Protein AF-A0A2V9XEH6-F1 (afdb_monomer)

Structure (mmCIF, N/CA/C/O backbone):
data_AF-A0A2V9XEH6-F1
#
_entry.id   AF-A0A2V9XEH6-F1
#
loop_
_atom_site.group_PDB
_atom_site.id
_atom_site.type_symbol
_atom_site.label_atom_id
_atom_site.label_alt_id
_atom_site.label_comp_id
_atom_site.label_asym_id
_atom_site.label_entity_id
_atom_site.label_seq_id
_atom_site.pdbx_PDB_ins_code
_atom_site.Cartn_x
_atom_site.Cartn_y
_atom_site.Cartn_z
_atom_site.occupancy
_atom_site.B_iso_or_equiv
_atom_site.auth_seq_id
_atom_site.auth_comp_id
_atom_site.auth_asym_id
_atom_site.auth_atom_id
_atom_site.pdbx_PDB_model_num
ATOM 1 N N . MET A 1 1 ? -15.489 1.975 6.276 1.00 61.28 1 MET A N 1
ATOM 2 C CA . MET A 1 1 ? -16.325 3.195 6.385 1.00 61.28 1 MET A CA 1
ATOM 3 C C . MET A 1 1 ? -17.363 3.091 7.495 1.00 61.28 1 MET A C 1
ATOM 5 O O . MET A 1 1 ? -17.473 4.035 8.263 1.00 61.28 1 MET A O 1
ATOM 9 N N . THR A 1 2 ? -18.061 1.962 7.643 1.00 76.69 2 THR A N 1
ATOM 10 C CA . THR A 1 2 ? -19.084 1.743 8.686 1.00 76.69 2 THR A CA 1
ATOM 11 C C . THR A 1 2 ? -18.553 1.935 10.114 1.00 76.69 2 THR A C 1
ATOM 13 O O . THR A 1 2 ? -19.182 2.621 10.908 1.00 76.69 2 THR A O 1
ATOM 16 N N . LEU A 1 3 ? -17.341 1.448 10.405 1.00 79.81 3 LEU A N 1
ATOM 17 C CA . LEU A 1 3 ? -16.645 1.647 11.688 1.00 79.81 3 LEU A CA 1
ATOM 18 C C . LEU A 1 3 ? -16.421 3.112 12.067 1.00 79.81 3 LEU A C 1
ATOM 20 O O . LEU A 1 3 ? -16.697 3.527 13.189 1.00 79.81 3 LEU A O 1
ATOM 24 N N . ILE A 1 4 ? -15.916 3.895 11.116 1.00 82.62 4 ILE A N 1
ATOM 25 C CA . ILE A 1 4 ? -15.650 5.320 11.322 1.00 82.62 4 ILE A CA 1
ATOM 26 C C . ILE A 1 4 ? -16.983 6.058 11.488 1.00 82.62 4 ILE A C 1
ATOM 28 O O . ILE A 1 4 ? -17.110 6.898 12.370 1.00 82.62 4 ILE A O 1
ATOM 32 N N . ALA A 1 5 ? -18.002 5.697 10.701 1.00 81.25 5 ALA A N 1
ATOM 33 C CA . ALA A 1 5 ? -19.340 6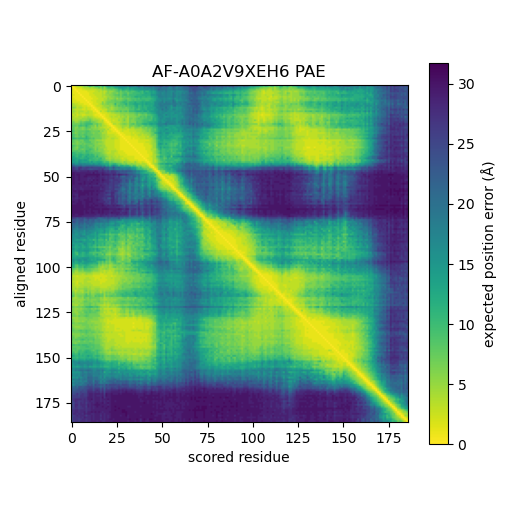.266 10.830 1.00 81.25 5 ALA A CA 1
ATOM 34 C C . ALA A 1 5 ? -19.955 6.002 12.218 1.00 81.25 5 ALA A C 1
ATOM 36 O O . ALA A 1 5 ? -20.467 6.934 12.833 1.00 81.25 5 ALA A O 1
ATOM 37 N N . ALA A 1 6 ? -19.836 4.781 12.751 1.00 84.38 6 ALA A N 1
ATOM 38 C CA . ALA A 1 6 ? -20.284 4.452 14.105 1.00 84.38 6 ALA A CA 1
ATOM 39 C C . ALA A 1 6 ? -19.543 5.280 15.171 1.00 84.38 6 ALA A C 1
ATOM 41 O O . ALA A 1 6 ? -20.172 5.891 16.033 1.00 84.38 6 ALA A O 1
ATOM 42 N N . ALA A 1 7 ? -18.214 5.399 15.060 1.00 85.75 7 ALA A N 1
ATOM 43 C CA . ALA A 1 7 ? -17.419 6.227 15.970 1.00 85.75 7 ALA A CA 1
ATOM 44 C C . ALA A 1 7 ? -17.820 7.716 15.928 1.00 85.75 7 ALA A C 1
ATOM 46 O O . ALA A 1 7 ? -17.824 8.391 16.961 1.00 85.75 7 ALA A O 1
ATOM 47 N N . VAL A 1 8 ? -18.196 8.230 14.751 1.00 87.19 8 VAL A N 1
ATOM 48 C CA . VAL A 1 8 ? -18.709 9.599 14.586 1.00 87.19 8 VAL A CA 1
ATOM 49 C C . VAL A 1 8 ? -20.076 9.758 15.254 1.00 87.19 8 VAL A C 1
ATOM 51 O O . VAL A 1 8 ? -20.271 10.726 15.991 1.00 87.19 8 VAL A O 1
ATOM 54 N N . MET A 1 9 ? -20.997 8.809 15.055 1.00 89.06 9 MET A N 1
ATOM 55 C CA . MET A 1 9 ? -22.328 8.831 15.681 1.00 89.06 9 MET A CA 1
ATOM 56 C C . MET A 1 9 ? -22.252 8.789 17.211 1.00 89.06 9 MET A C 1
ATOM 58 O O . MET A 1 9 ? -22.974 9.519 17.886 1.00 89.06 9 MET A O 1
ATOM 62 N N . GLU A 1 10 ? -21.329 7.998 17.754 1.00 87.94 10 GLU A N 1
ATOM 63 C CA . GLU A 1 10 ? -21.073 7.883 19.194 1.00 87.94 10 GLU A CA 1
ATOM 64 C C . GLU A 1 10 ? -20.227 9.037 19.759 1.00 87.94 10 GLU A C 1
ATOM 66 O O . GLU A 1 10 ? -19.926 9.059 20.950 1.00 87.94 10 GLU A O 1
ATOM 71 N N . ARG A 1 11 ? -19.839 10.014 18.924 1.00 88.00 11 ARG A N 1
ATOM 72 C CA . ARG A 1 11 ? -18.984 11.158 19.295 1.00 88.00 11 ARG A CA 1
ATOM 73 C C . ARG A 1 11 ? -17.656 10.758 19.956 1.00 88.00 11 ARG A C 1
ATOM 75 O O . ARG A 1 11 ? -17.106 11.516 20.746 1.00 88.00 11 ARG A O 1
ATOM 82 N N . ARG A 1 12 ? -17.116 9.598 19.580 1.00 87.56 12 ARG A N 1
ATOM 83 C CA . ARG A 1 12 ? -15.811 9.069 20.022 1.00 87.56 12 ARG A CA 1
ATOM 84 C C . ARG A 1 12 ? -14.788 9.010 18.885 1.00 87.56 12 ARG A C 1
ATOM 86 O O . ARG A 1 12 ? -13.860 8.204 18.917 1.00 87.56 12 ARG A O 1
ATOM 93 N N . HIS A 1 13 ? -15.034 9.773 17.824 1.00 88.75 13 HIS A N 1
ATOM 94 C CA . HIS A 1 13 ? -14.192 9.759 16.642 1.00 88.75 13 HIS A CA 1
ATOM 95 C C . HIS A 1 13 ? -12.916 10.570 16.863 1.00 88.75 13 HIS A C 1
ATOM 97 O O . HIS A 1 13 ? -12.919 11.591 17.543 1.00 88.75 13 HIS A O 1
ATOM 103 N N . GLU A 1 14 ? -11.852 10.114 16.223 1.00 89.38 14 GLU A N 1
ATOM 104 C CA . GLU A 1 14 ? -10.564 10.782 16.131 1.00 89.38 14 GLU A CA 1
ATOM 105 C C . GLU A 1 14 ? -10.459 11.507 14.780 1.00 89.38 14 GLU A C 1
ATOM 107 O O . GLU A 1 14 ? -11.163 11.151 13.827 1.00 89.38 14 GLU A O 1
ATOM 112 N N . PRO A 1 15 ? -9.583 12.517 14.651 1.00 85.31 15 PRO A N 1
ATOM 113 C CA . PRO A 1 15 ? -9.500 13.340 13.446 1.00 85.31 15 PRO A CA 1
ATOM 114 C C . PRO A 1 15 ? -8.949 12.591 12.226 1.00 85.31 15 PRO A C 1
ATOM 116 O O . PRO A 1 15 ? -9.160 13.027 11.095 1.00 85.31 15 PRO A O 1
ATOM 119 N N . LEU A 1 16 ? -8.233 11.481 12.431 1.00 85.88 16 LEU A N 1
ATOM 120 C CA . LEU A 1 16 ? -7.551 10.763 11.361 1.00 85.88 16 LEU A CA 1
ATOM 121 C C . LEU A 1 16 ? -7.589 9.249 11.572 1.00 85.88 16 LEU A C 1
ATOM 123 O O . LEU A 1 16 ? -7.238 8.741 12.639 1.00 85.88 16 LEU A O 1
ATOM 127 N N . TYR A 1 17 ? -7.955 8.542 10.503 1.00 86.75 17 TYR A N 1
ATOM 128 C CA . TYR A 1 17 ? -7.964 7.086 10.417 1.00 86.75 17 TYR A CA 1
ATOM 129 C C . TYR A 1 17 ? -7.186 6.646 9.178 1.00 86.75 17 TYR A C 1
ATOM 131 O O . TYR A 1 17 ? -7.732 6.615 8.075 1.00 86.75 17 TYR A O 1
ATOM 139 N N . GLN A 1 18 ? -5.905 6.324 9.351 1.00 85.25 18 GLN A N 1
ATOM 140 C CA . GLN A 1 18 ? -5.083 5.756 8.284 1.00 85.25 18 GLN A CA 1
ATOM 141 C C . GLN A 1 18 ? -5.126 4.229 8.349 1.00 85.25 18 GLN A C 1
ATOM 143 O O . GLN A 1 18 ? -5.011 3.639 9.422 1.00 85.25 18 GLN A O 1
ATOM 148 N N . LEU A 1 19 ? -5.275 3.596 7.186 1.00 84.44 19 LEU A N 1
ATOM 149 C CA . LEU A 1 19 ? -5.025 2.168 7.022 1.00 84.44 19 LEU A CA 1
ATOM 150 C C . LEU A 1 19 ? -3.570 2.017 6.597 1.00 84.44 19 LEU A C 1
ATOM 152 O O . LEU A 1 19 ? -3.225 2.341 5.461 1.00 84.44 19 LEU A O 1
ATOM 156 N N . ALA A 1 20 ? -2.723 1.570 7.514 1.00 82.69 20 ALA A N 1
ATOM 157 C CA . ALA A 1 20 ? -1.304 1.414 7.256 1.00 82.69 20 ALA A CA 1
ATOM 158 C C . ALA A 1 20 ? -0.727 0.252 8.058 1.00 82.69 20 ALA A C 1
ATOM 160 O O . ALA A 1 20 ? -1.114 -0.005 9.198 1.00 82.69 20 ALA A O 1
ATOM 161 N N . THR A 1 21 ? 0.237 -0.430 7.451 1.00 84.94 21 THR A N 1
ATOM 162 C CA . THR A 1 21 ? 1.006 -1.501 8.085 1.00 84.94 21 THR A CA 1
ATOM 163 C C . THR A 1 21 ? 2.266 -0.971 8.768 1.00 84.94 21 THR A C 1
ATOM 165 O O . THR A 1 21 ? 2.792 -1.660 9.630 1.00 84.94 21 THR A O 1
ATOM 168 N N . SER A 1 22 ? 2.732 0.244 8.451 1.00 79.00 22 SER A N 1
ATOM 169 C CA . SER A 1 22 ? 4.023 0.805 8.898 1.00 79.00 22 SER A CA 1
ATOM 170 C C . SER A 1 22 ? 4.251 0.772 10.409 1.00 79.00 22 SER A C 1
ATOM 172 O O . SER A 1 22 ? 5.351 0.453 10.834 1.00 79.00 22 SER A O 1
ATOM 174 N N . VAL A 1 23 ? 3.223 0.999 11.234 1.00 80.31 23 VAL A N 1
ATOM 175 C CA . VAL A 1 23 ? 3.386 0.984 12.705 1.00 80.31 23 VAL A CA 1
ATOM 176 C C . VAL A 1 23 ? 3.683 -0.410 13.266 1.00 80.31 23 VAL A C 1
ATOM 178 O O . VAL A 1 23 ? 4.324 -0.542 14.301 1.00 80.31 23 VAL A O 1
ATOM 181 N N . THR A 1 24 ? 3.166 -1.463 12.628 1.00 83.88 24 THR A N 1
ATOM 182 C CA . THR A 1 24 ? 3.148 -2.828 13.199 1.00 83.88 24 THR A CA 1
ATOM 183 C C . THR A 1 24 ? 3.951 -3.838 12.388 1.00 83.88 24 THR A C 1
ATOM 185 O O . THR A 1 24 ? 4.428 -4.827 12.933 1.00 83.88 24 THR A O 1
ATOM 188 N N . ASN A 1 25 ? 4.085 -3.599 11.090 1.00 86.06 25 ASN A N 1
ATOM 189 C CA . ASN A 1 25 ? 4.775 -4.431 10.119 1.00 86.06 25 ASN A CA 1
ATOM 190 C C . ASN A 1 25 ? 5.317 -3.537 8.981 1.00 86.06 25 ASN A C 1
ATOM 192 O O . ASN A 1 25 ? 4.775 -3.552 7.866 1.00 86.06 25 ASN A O 1
ATOM 196 N N . PRO A 1 26 ? 6.326 -2.691 9.263 1.00 85.25 26 PRO A N 1
ATOM 197 C CA . PRO A 1 26 ? 6.890 -1.784 8.273 1.00 85.25 26 PRO A CA 1
ATOM 198 C C . PRO A 1 26 ? 7.581 -2.528 7.128 1.00 85.25 26 PRO A C 1
ATOM 200 O O . PRO A 1 26 ? 8.212 -3.568 7.313 1.00 85.25 26 PRO A O 1
ATOM 203 N N . CYS A 1 27 ? 7.473 -1.956 5.930 1.00 84.38 27 CYS A N 1
ATOM 204 C CA . CYS A 1 27 ? 8.277 -2.323 4.772 1.00 84.38 27 CYS A CA 1
ATOM 205 C C . CYS A 1 27 ? 8.999 -1.064 4.307 1.00 84.38 27 CYS A C 1
ATOM 207 O O . CYS A 1 27 ? 8.449 -0.277 3.538 1.00 84.38 27 CYS A O 1
ATOM 209 N N . ASP A 1 28 ? 10.204 -0.858 4.832 1.00 82.12 28 ASP A N 1
ATOM 210 C CA . ASP A 1 28 ? 11.059 0.256 4.439 1.00 82.12 28 ASP A CA 1
ATOM 211 C C . ASP A 1 28 ? 11.520 0.124 2.972 1.00 82.12 28 ASP A C 1
ATOM 213 O O . ASP A 1 28 ? 11.281 -0.881 2.278 1.00 82.12 28 ASP A O 1
ATOM 217 N N . MET A 1 29 ? 12.180 1.167 2.467 1.00 78.00 29 MET A N 1
ATOM 218 C CA . MET A 1 29 ? 12.672 1.162 1.091 1.00 78.00 29 MET A CA 1
ATOM 219 C C . MET A 1 29 ? 13.789 0.136 0.878 1.00 78.00 29 MET A C 1
ATOM 221 O O . MET A 1 29 ? 13.835 -0.482 -0.186 1.00 78.00 29 MET A O 1
ATOM 225 N N . GLY A 1 30 ? 14.632 -0.128 1.880 1.00 78.50 30 GLY A N 1
ATOM 226 C CA . GLY A 1 30 ? 15.685 -1.144 1.802 1.00 78.50 30 GLY A CA 1
ATOM 227 C C . GLY A 1 30 ? 15.125 -2.553 1.5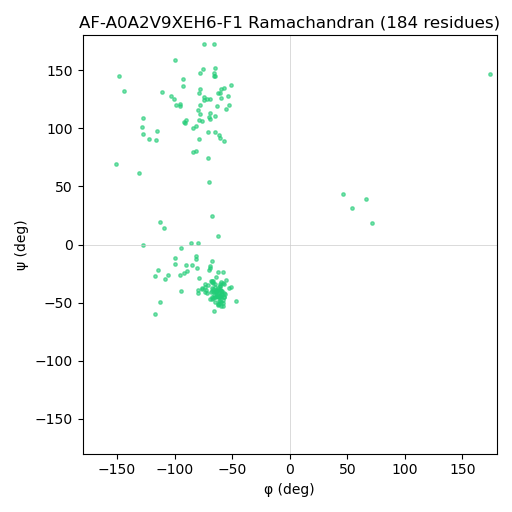84 1.00 78.50 30 GLY A C 1
ATOM 228 O O . GLY A 1 30 ? 15.521 -3.256 0.650 1.00 78.50 30 GLY A O 1
ATOM 229 N N . ARG A 1 31 ? 14.131 -2.939 2.380 1.00 84.19 31 ARG A N 1
ATOM 230 C CA . ARG A 1 31 ? 13.384 -4.191 2.284 1.00 84.19 31 ARG A CA 1
ATOM 231 C C . ARG A 1 31 ? 12.607 -4.272 0.978 1.00 84.19 31 ARG A C 1
ATOM 233 O O . ARG A 1 31 ? 12.616 -5.317 0.330 1.00 84.19 31 ARG A O 1
ATOM 240 N N . SER A 1 32 ? 11.995 -3.176 0.537 1.00 82.62 32 SER A N 1
ATOM 241 C CA . SER A 1 32 ? 11.298 -3.112 -0.756 1.00 82.62 32 SER A CA 1
ATOM 242 C C . SER A 1 32 ? 12.249 -3.358 -1.938 1.00 82.62 32 SER A C 1
ATOM 244 O O . SER A 1 32 ? 11.915 -4.103 -2.867 1.00 82.62 32 SER A O 1
ATOM 246 N N . ILE A 1 33 ? 13.463 -2.796 -1.899 1.00 79.69 33 ILE A N 1
ATOM 247 C CA . ILE A 1 33 ? 14.522 -3.033 -2.896 1.00 79.69 33 ILE A CA 1
ATOM 248 C C . ILE A 1 33 ? 14.987 -4.494 -2.859 1.00 79.69 33 ILE A C 1
ATOM 250 O O . ILE A 1 33 ? 15.111 -5.136 -3.910 1.00 79.69 33 ILE A O 1
ATOM 254 N N . GLU A 1 34 ? 15.205 -5.053 -1.666 1.00 84.06 34 GLU A N 1
ATOM 255 C CA . GLU A 1 34 ? 15.608 -6.450 -1.490 1.00 84.06 34 GLU A CA 1
ATOM 256 C C . GLU A 1 34 ? 14.561 -7.415 -2.069 1.00 84.06 34 GLU A C 1
ATOM 258 O O . GLU A 1 34 ? 14.892 -8.292 -2.876 1.00 84.06 34 GLU A O 1
ATOM 263 N N . LEU A 1 35 ? 13.287 -7.226 -1.711 1.00 87.12 35 LEU A N 1
ATOM 264 C CA . LEU A 1 35 ? 12.171 -8.049 -2.175 1.00 87.12 35 LEU A CA 1
ATOM 265 C C . LEU A 1 35 ? 11.968 -7.936 -3.683 1.00 87.12 35 LEU A C 1
ATOM 267 O O . LEU A 1 35 ? 11.742 -8.947 -4.352 1.00 87.12 35 LEU A O 1
ATOM 271 N N . THR A 1 36 ? 12.113 -6.736 -4.244 1.00 82.62 36 THR A N 1
ATOM 272 C CA . THR A 1 36 ? 12.063 -6.524 -5.697 1.00 82.62 36 THR A CA 1
ATOM 273 C C . THR A 1 36 ? 13.196 -7.277 -6.395 1.00 82.62 36 THR A C 1
ATOM 275 O O . THR A 1 36 ? 12.956 -8.016 -7.355 1.00 82.62 36 THR A O 1
ATOM 278 N N . SER A 1 37 ? 14.414 -7.194 -5.855 1.00 78.06 37 SER A N 1
ATOM 279 C CA . SER A 1 37 ? 15.584 -7.920 -6.361 1.00 78.06 37 SER A CA 1
ATOM 280 C C . SER A 1 37 ? 15.409 -9.442 -6.267 1.00 78.06 37 SER A C 1
ATOM 282 O O . SER A 1 37 ? 15.804 -10.186 -7.169 1.00 78.06 37 SER A O 1
ATOM 284 N N . LEU A 1 38 ? 14.810 -9.946 -5.185 1.00 84.56 38 LEU A N 1
ATOM 285 C CA . LEU A 1 38 ? 14.475 -11.363 -5.016 1.00 84.56 38 LEU A CA 1
ATOM 286 C C . LEU A 1 38 ? 13.394 -11.817 -6.002 1.00 84.56 38 LEU A C 1
ATOM 288 O O . LEU A 1 38 ? 13.564 -12.851 -6.649 1.00 84.56 38 LEU A O 1
ATOM 292 N N . ALA A 1 39 ? 12.321 -11.042 -6.167 1.00 83.94 39 ALA A N 1
ATOM 293 C CA . ALA A 1 39 ? 11.250 -11.330 -7.117 1.00 83.94 39 ALA A CA 1
ATOM 294 C C . ALA A 1 39 ? 11.772 -11.392 -8.557 1.00 83.94 39 ALA A C 1
ATOM 296 O O . ALA A 1 39 ? 11.416 -12.296 -9.320 1.00 83.94 39 ALA A O 1
ATOM 297 N N . HIS A 1 40 ? 12.656 -10.459 -8.920 1.00 73.62 40 HIS A N 1
ATOM 298 C CA . HIS A 1 40 ? 13.350 -10.466 -10.202 1.00 73.62 40 HIS A CA 1
ATOM 299 C C . HIS A 1 40 ? 14.174 -11.742 -10.370 1.00 73.62 40 HIS A C 1
ATOM 301 O O . HIS A 1 40 ? 13.957 -12.478 -11.334 1.00 73.62 40 HIS A O 1
ATOM 307 N N . ARG A 1 41 ? 15.039 -12.076 -9.403 1.00 77.69 41 ARG A N 1
ATOM 308 C CA . ARG A 1 41 ? 15.840 -13.311 -9.442 1.00 77.69 41 ARG A CA 1
ATOM 309 C C . ARG A 1 41 ? 14.976 -14.569 -9.561 1.00 77.69 41 ARG A C 1
ATOM 311 O O . ARG A 1 41 ? 15.274 -15.418 -10.395 1.00 77.69 41 ARG A O 1
ATOM 318 N N . LYS A 1 42 ? 13.894 -14.687 -8.783 1.00 81.06 42 LYS A N 1
ATOM 319 C CA . LYS A 1 42 ? 12.964 -15.831 -8.835 1.00 81.06 42 LYS A CA 1
ATOM 320 C C . LYS A 1 42 ? 12.310 -15.960 -10.210 1.00 81.06 42 LYS A C 1
ATOM 322 O O . LYS A 1 42 ? 12.248 -17.058 -10.750 1.00 81.06 42 LYS A O 1
ATOM 327 N N . HIS A 1 43 ? 11.839 -14.851 -10.777 1.00 73.25 43 HIS A N 1
ATOM 328 C CA . HIS A 1 43 ? 11.146 -14.865 -12.062 1.00 73.25 43 HIS A CA 1
ATOM 329 C C . HIS A 1 43 ? 12.073 -15.190 -13.231 1.00 73.25 43 HIS A C 1
ATOM 331 O O . HIS A 1 43 ? 11.746 -16.026 -14.068 1.00 73.25 43 HIS A O 1
ATOM 337 N N . TYR A 1 44 ? 13.237 -14.548 -13.279 1.00 66.38 44 TYR A N 1
ATOM 338 C CA . TYR A 1 44 ? 14.160 -14.694 -14.397 1.00 66.38 44 TYR A CA 1
ATOM 339 C C . TYR A 1 44 ? 15.014 -15.956 -14.319 1.00 66.38 44 TYR A C 1
ATOM 341 O O . TYR A 1 44 ? 15.450 -16.444 -15.353 1.00 66.38 44 TYR A O 1
ATOM 349 N N . ARG A 1 45 ? 15.180 -16.568 -13.138 1.00 64.69 45 ARG A N 1
ATOM 350 C CA . ARG A 1 45 ? 15.722 -17.934 -13.041 1.00 64.69 45 ARG A CA 1
ATOM 351 C C . ARG A 1 45 ? 14.881 -18.944 -13.839 1.00 64.69 45 ARG A C 1
ATOM 353 O O . ARG A 1 45 ? 15.408 -19.977 -14.228 1.00 64.69 45 ARG A O 1
ATOM 360 N N . ALA A 1 46 ? 13.604 -18.643 -14.091 1.00 59.00 46 ALA A N 1
ATOM 361 C CA . ALA A 1 46 ? 12.703 -19.466 -14.893 1.00 59.00 46 ALA A CA 1
ATOM 362 C C . ALA A 1 46 ? 12.618 -19.056 -16.384 1.00 59.00 46 ALA A C 1
ATOM 364 O O . ALA A 1 46 ? 11.915 -19.722 -17.138 1.00 59.00 46 ALA A O 1
ATOM 365 N N . GLN A 1 47 ? 13.295 -17.982 -16.823 1.00 54.31 47 GLN A N 1
ATOM 366 C CA . GLN A 1 47 ? 13.254 -17.479 -18.206 1.00 54.31 47 GLN A CA 1
ATOM 367 C C . GLN A 1 47 ? 14.677 -17.313 -18.773 1.00 54.31 47 GLN A C 1
ATOM 369 O O . GLN A 1 47 ? 15.411 -16.408 -18.380 1.00 54.31 47 GLN A O 1
ATOM 374 N N . GLU A 1 48 ? 15.074 -18.167 -19.720 1.00 43.00 48 GLU A N 1
ATOM 375 C CA . GLU A 1 48 ? 16.363 -18.065 -20.419 1.00 43.00 48 GLU A CA 1
ATOM 376 C C . GLU A 1 48 ? 16.319 -16.972 -21.509 1.00 43.00 48 GLU A C 1
ATOM 378 O O . GLU A 1 48 ? 15.517 -17.048 -22.439 1.00 43.00 48 GLU A O 1
ATOM 383 N N . GLY A 1 49 ? 17.179 -15.943 -21.426 1.00 46.31 49 GLY A N 1
ATOM 384 C CA . GLY A 1 49 ? 17.318 -14.940 -22.495 1.00 46.31 49 GLY A CA 1
ATOM 385 C C . GLY A 1 49 ? 18.245 -13.754 -22.180 1.00 46.31 49 GLY A C 1
ATOM 386 O O . GLY A 1 49 ? 18.319 -13.283 -21.052 1.00 46.31 49 GLY A O 1
ATOM 387 N N . LEU A 1 50 ? 18.945 -13.232 -23.193 1.00 41.44 50 LEU A N 1
ATOM 388 C CA . LEU A 1 50 ? 19.960 -12.164 -23.082 1.00 41.44 50 LEU A CA 1
ATOM 389 C C . LEU A 1 50 ? 19.401 -10.802 -22.593 1.00 41.44 50 LEU A C 1
ATOM 391 O O . LEU A 1 50 ? 20.109 -10.034 -21.943 1.00 41.44 50 LEU A O 1
ATOM 395 N N . GLU A 1 51 ? 18.122 -10.521 -22.864 1.00 50.31 51 GLU A N 1
ATOM 396 C CA . GLU A 1 51 ? 17.388 -9.326 -22.394 1.00 50.31 51 GLU A CA 1
ATOM 397 C C . GLU A 1 51 ? 17.180 -9.328 -20.867 1.00 50.31 51 GLU A C 1
ATO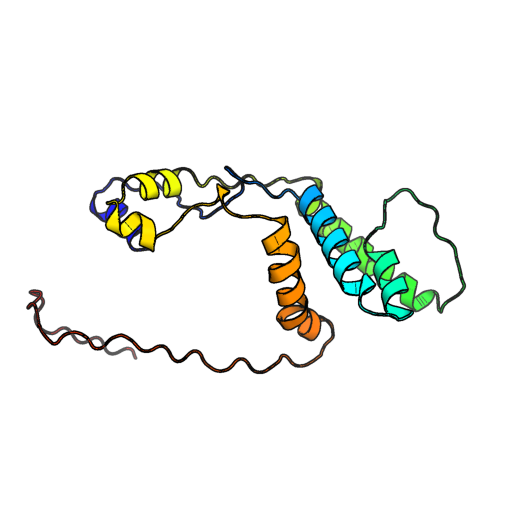M 399 O O . GLU A 1 51 ? 17.211 -8.279 -20.219 1.00 50.31 51 GLU A O 1
ATOM 404 N N . SER A 1 52 ? 17.054 -10.521 -20.274 1.00 46.97 52 SER A N 1
ATOM 405 C CA . SER A 1 52 ? 16.955 -10.726 -18.823 1.00 46.97 52 SER A CA 1
ATOM 406 C C . SER A 1 52 ? 18.235 -10.279 -18.111 1.00 46.97 52 SER A C 1
ATOM 408 O O . SER A 1 52 ? 18.185 -9.587 -17.095 1.00 46.97 52 SER A O 1
ATOM 410 N N . TRP A 1 53 ? 19.397 -10.575 -18.703 1.00 44.91 53 TRP A N 1
ATOM 411 C CA . TRP A 1 53 ? 20.705 -10.169 -18.181 1.00 44.91 53 TRP A CA 1
ATOM 412 C C . TRP A 1 53 ? 20.924 -8.649 -18.234 1.00 44.91 53 TRP A C 1
ATOM 414 O O . TRP A 1 53 ? 21.492 -8.076 -17.304 1.00 44.91 53 TRP A O 1
ATOM 424 N N . LEU A 1 54 ? 20.449 -7.980 -19.292 1.00 45.81 54 LEU A N 1
ATOM 425 C CA . LEU A 1 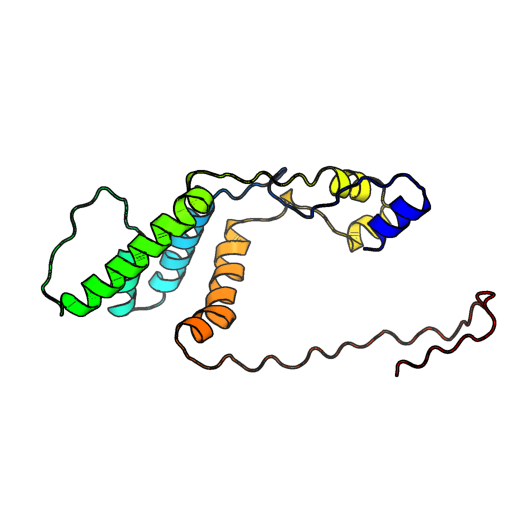54 ? 20.577 -6.526 -19.432 1.00 45.81 54 LEU A CA 1
ATOM 426 C C . LEU A 1 54 ? 19.715 -5.767 -18.413 1.00 45.81 54 LEU A C 1
ATOM 428 O O . LEU A 1 54 ? 20.210 -4.808 -17.827 1.00 45.81 54 LEU A O 1
ATOM 432 N N . ARG A 1 55 ? 18.476 -6.209 -18.140 1.00 51.09 55 ARG A N 1
ATOM 433 C CA . ARG A 1 55 ? 17.628 -5.604 -17.091 1.00 51.09 55 ARG A CA 1
ATOM 434 C C . ARG A 1 55 ? 18.129 -5.918 -15.673 1.00 51.09 55 ARG A C 1
ATOM 436 O O . ARG A 1 55 ? 18.124 -5.024 -14.834 1.00 51.09 55 ARG A O 1
ATOM 443 N N . LEU A 1 56 ? 18.687 -7.114 -15.434 1.00 47.56 56 LEU A N 1
ATOM 444 C CA . LEU A 1 56 ? 19.333 -7.475 -14.157 1.00 47.56 56 LEU A CA 1
ATOM 445 C C . LEU A 1 56 ? 20.449 -6.500 -13.744 1.00 47.56 56 LEU A C 1
ATOM 447 O O . LEU A 1 56 ? 20.716 -6.326 -12.558 1.00 47.56 56 LEU A O 1
ATOM 451 N N . ARG A 1 57 ? 21.131 -5.902 -14.726 1.00 43.34 57 ARG A N 1
ATOM 452 C CA . ARG A 1 57 ? 22.285 -5.021 -14.517 1.00 43.34 57 ARG A CA 1
ATOM 453 C C . ARG A 1 57 ? 21.900 -3.565 -14.226 1.00 43.34 57 ARG A C 1
ATOM 455 O O . ARG A 1 57 ? 22.741 -2.826 -13.727 1.00 43.34 57 ARG A O 1
ATOM 462 N N . PHE A 1 58 ? 20.663 -3.164 -14.528 1.00 44.91 58 PHE A N 1
ATOM 463 C CA . PHE A 1 58 ? 20.136 -1.834 -14.202 1.00 44.91 58 PHE A CA 1
ATOM 464 C C . PHE A 1 58 ? 19.425 -1.791 -12.838 1.00 44.91 58 PHE A C 1
ATOM 466 O O . PHE A 1 58 ? 19.417 -0.736 -12.215 1.00 44.91 58 PHE A O 1
ATOM 473 N N . ASP A 1 59 ? 18.915 -2.923 -12.337 1.00 42.38 59 ASP A N 1
ATOM 474 C CA . ASP A 1 59 ? 18.189 -2.989 -11.053 1.00 42.38 59 ASP A CA 1
ATOM 475 C C . ASP A 1 59 ? 19.100 -3.064 -9.809 1.00 42.38 59 ASP A C 1
ATOM 477 O O . ASP A 1 59 ? 18.630 -2.935 -8.683 1.00 42.38 59 ASP A O 1
ATOM 481 N N . ALA A 1 60 ? 20.409 -3.258 -9.989 1.00 39.66 60 ALA A N 1
ATOM 482 C CA . ALA A 1 60 ? 21.391 -3.276 -8.905 1.00 39.66 60 ALA A CA 1
ATOM 483 C C . ALA A 1 60 ? 22.578 -2.369 -9.242 1.00 39.66 60 ALA A C 1
ATOM 485 O O . ALA A 1 60 ? 23.719 -2.819 -9.353 1.00 39.66 60 ALA A O 1
ATOM 486 N N . ILE A 1 61 ? 22.322 -1.073 -9.412 1.00 40.94 61 ILE A N 1
ATOM 487 C CA . ILE A 1 61 ? 23.401 -0.095 -9.297 1.00 40.94 61 ILE A CA 1
ATOM 488 C C . ILE A 1 61 ? 23.625 0.110 -7.799 1.00 40.94 61 ILE A C 1
ATOM 490 O O . ILE A 1 61 ? 23.007 0.964 -7.171 1.00 40.94 61 ILE A O 1
ATOM 494 N N . SER A 1 62 ? 24.525 -0.685 -7.209 1.00 37.06 62 SER A N 1
ATOM 495 C CA . SER A 1 62 ? 25.278 -0.136 -6.084 1.00 37.06 62 SER A CA 1
ATOM 496 C C . SER A 1 62 ? 26.065 1.036 -6.662 1.00 37.06 62 SER A C 1
ATOM 498 O O . SER A 1 62 ? 26.732 0.893 -7.689 1.00 37.06 62 SER A O 1
ATOM 500 N N . VAL A 1 63 ? 25.999 2.194 -6.012 1.00 40.69 63 VAL A N 1
ATOM 501 C CA . VAL A 1 63 ? 26.663 3.447 -6.426 1.00 40.69 63 VAL A CA 1
ATOM 502 C C . VAL A 1 63 ? 28.209 3.312 -6.446 1.00 40.69 63 VAL A C 1
ATOM 504 O O . VAL A 1 63 ? 28.935 4.271 -6.662 1.00 40.69 63 VAL A O 1
ATOM 507 N N . SER A 1 64 ? 28.751 2.105 -6.247 1.00 35.84 64 SER A N 1
ATOM 508 C CA . SER A 1 64 ? 30.160 1.841 -5.956 1.00 35.84 64 SER A CA 1
ATOM 509 C C . SER A 1 64 ? 30.863 0.809 -6.849 1.00 35.84 64 SER A C 1
ATOM 511 O O . SER A 1 64 ? 32.054 0.586 -6.644 1.00 35.84 64 SER A O 1
ATOM 513 N N . SER A 1 65 ? 30.211 0.179 -7.838 1.00 35.84 65 SER A N 1
ATOM 514 C CA . SER A 1 65 ? 30.894 -0.820 -8.689 1.00 35.84 65 SER A CA 1
ATOM 515 C C . SER A 1 65 ? 31.268 -0.297 -10.087 1.00 35.84 65 SER A C 1
ATOM 517 O O . SER A 1 65 ? 30.393 0.177 -10.815 1.00 35.84 65 SER A O 1
ATOM 519 N N . PRO A 1 66 ? 32.539 -0.431 -10.529 1.00 38.06 66 PRO A N 1
ATOM 520 C CA . PRO A 1 66 ? 32.964 -0.009 -11.862 1.00 38.06 66 PRO A CA 1
ATOM 521 C C . PRO A 1 66 ? 32.356 -0.906 -12.954 1.00 38.06 66 PRO A C 1
ATOM 523 O O . PRO A 1 66 ? 32.495 -2.130 -12.941 1.00 38.06 66 PRO A O 1
ATOM 526 N N . LEU A 1 67 ? 31.669 -0.289 -13.919 1.00 45.53 67 LEU A N 1
ATOM 527 C CA . LEU A 1 67 ? 30.942 -0.956 -15.005 1.00 45.53 67 LEU A CA 1
ATOM 528 C C . LEU A 1 67 ? 31.889 -1.535 -16.084 1.00 45.53 67 LEU A C 1
ATOM 530 O O . LEU A 1 67 ? 32.653 -0.783 -16.690 1.00 45.53 67 LEU A O 1
ATOM 534 N N . PRO A 1 68 ? 31.789 -2.835 -16.445 1.00 46.91 68 PRO A N 1
ATOM 535 C CA . PRO A 1 68 ? 32.426 -3.354 -17.656 1.00 46.91 68 PRO A CA 1
ATOM 536 C C . PRO A 1 68 ? 31.814 -2.739 -18.925 1.00 46.91 68 PRO A C 1
ATOM 538 O O . PRO A 1 68 ? 30.665 -3.036 -19.279 1.00 46.91 68 PRO A O 1
ATOM 541 N N . LEU A 1 69 ? 32.597 -1.896 -19.600 1.00 48.28 69 LEU A N 1
ATOM 542 C CA . LEU A 1 69 ? 32.290 -1.235 -20.870 1.00 48.28 69 LEU A CA 1
ATOM 543 C C . LEU A 1 69 ? 32.429 -2.218 -22.046 1.00 48.28 69 LEU A C 1
ATOM 545 O O . LEU A 1 69 ? 33.534 -2.532 -22.482 1.00 48.28 69 LEU A O 1
ATOM 549 N N . LYS A 1 70 ? 31.306 -2.664 -22.620 1.00 49.66 70 LYS A N 1
ATOM 550 C CA . LYS A 1 70 ? 31.257 -3.156 -24.009 1.00 49.66 70 LYS A CA 1
ATOM 551 C C . LYS A 1 70 ? 30.456 -2.162 -24.852 1.00 49.66 70 LYS A C 1
ATOM 553 O O . LYS A 1 70 ? 29.381 -1.728 -24.450 1.00 49.66 70 LYS A O 1
ATOM 558 N N . ARG A 1 71 ? 31.027 -1.787 -26.002 1.00 51.00 71 ARG A N 1
ATOM 559 C CA . ARG A 1 71 ? 30.604 -0.697 -26.901 1.00 51.00 71 ARG A CA 1
ATOM 560 C C . ARG A 1 71 ? 29.297 -1.027 -27.645 1.00 51.00 71 ARG A C 1
ATOM 562 O O . ARG A 1 71 ? 29.319 -1.349 -28.827 1.00 51.00 71 ARG A O 1
ATOM 569 N N . ALA A 1 72 ? 28.164 -0.982 -26.950 1.00 56.78 72 ALA A N 1
ATOM 570 C CA . ALA A 1 72 ? 26.845 -0.811 -27.572 1.00 56.78 72 ALA A CA 1
ATOM 571 C C . ALA A 1 72 ? 26.672 0.664 -28.027 1.00 56.78 72 ALA A C 1
ATOM 573 O O . ALA A 1 72 ? 27.541 1.476 -27.702 1.00 56.78 72 ALA A O 1
ATOM 574 N N . PRO A 1 73 ? 25.610 1.057 -28.764 1.00 58.41 73 PRO A N 1
ATOM 575 C CA . PRO A 1 73 ? 25.439 2.435 -29.233 1.00 58.41 73 PRO A CA 1
ATOM 576 C C . PRO A 1 73 ? 25.253 3.377 -28.034 1.00 58.41 73 PRO A C 1
ATOM 578 O O . PRO A 1 73 ? 24.159 3.501 -27.483 1.00 58.41 73 PRO A O 1
ATOM 581 N N . LEU A 1 74 ? 26.352 4.006 -27.610 1.00 61.91 74 LEU A N 1
ATOM 582 C CA . LEU A 1 74 ? 26.468 4.700 -26.326 1.00 61.91 74 LEU A CA 1
ATOM 583 C C . LEU A 1 74 ? 25.460 5.843 -26.188 1.00 61.91 74 LEU A C 1
ATOM 585 O O . LEU A 1 74 ? 24.893 6.008 -25.122 1.00 61.91 74 LEU A O 1
ATOM 589 N N . VAL A 1 75 ? 25.133 6.530 -27.283 1.00 66.25 75 VAL A N 1
ATOM 590 C CA . VAL A 1 75 ? 24.272 7.727 -27.285 1.00 66.25 75 VAL A CA 1
ATOM 591 C C . VAL A 1 75 ? 22.846 7.456 -26.781 1.00 66.25 75 VAL A C 1
ATOM 593 O O . VAL A 1 75 ? 22.246 8.286 -26.101 1.00 66.25 75 VAL A O 1
ATOM 596 N N . LYS A 1 76 ? 22.259 6.293 -27.104 1.00 59.62 76 LYS A N 1
ATOM 597 C CA . LYS A 1 76 ? 20.907 5.945 -26.623 1.00 59.62 76 LYS A CA 1
ATOM 598 C C . LYS A 1 76 ? 20.942 5.516 -25.157 1.00 59.62 76 LYS A C 1
ATOM 600 O O . LYS A 1 76 ? 20.034 5.852 -24.402 1.00 59.62 76 LYS A O 1
ATOM 605 N N . THR A 1 77 ? 21.984 4.785 -24.773 1.00 63.19 77 THR A N 1
ATOM 606 C CA . THR A 1 77 ? 22.206 4.350 -23.391 1.00 63.19 77 THR A CA 1
ATOM 607 C C . THR A 1 77 ? 22.484 5.541 -22.477 1.00 63.19 77 THR A C 1
ATOM 609 O O . THR A 1 77 ? 21.915 5.605 -21.398 1.00 63.19 77 THR A O 1
ATOM 612 N N . GLU A 1 78 ? 23.270 6.510 -22.939 1.00 67.88 78 GLU A N 1
ATOM 613 C CA . GLU A 1 78 ? 23.616 7.753 -22.244 1.00 67.88 78 GLU A CA 1
ATOM 614 C C . GLU A 1 78 ? 22.374 8.608 -21.975 1.00 67.88 78 GLU A C 1
ATOM 616 O O . GLU A 1 78 ? 22.068 8.887 -20.823 1.00 67.88 78 GLU A O 1
ATOM 621 N N . ARG A 1 79 ? 21.548 8.883 -22.996 1.00 66.88 79 ARG A N 1
ATOM 622 C CA . ARG A 1 79 ? 20.266 9.598 -22.810 1.00 66.88 79 ARG A CA 1
ATOM 623 C C . ARG A 1 79 ? 19.290 8.885 -21.874 1.00 66.88 79 ARG A C 1
ATOM 625 O O . ARG A 1 79 ? 18.462 9.528 -21.233 1.00 66.88 79 ARG A O 1
ATOM 632 N N . ASN A 1 80 ? 19.314 7.553 -21.854 1.00 61.59 80 ASN A N 1
ATOM 633 C CA . ASN A 1 80 ? 18.503 6.782 -20.917 1.00 61.59 80 ASN A CA 1
ATOM 634 C C . ASN A 1 80 ? 19.065 6.880 -19.494 1.00 61.59 80 ASN A C 1
ATOM 636 O O . ASN A 1 80 ? 18.275 7.021 -18.566 1.00 61.59 80 ASN A O 1
ATOM 640 N N . LEU A 1 81 ? 20.391 6.861 -19.331 1.00 69.81 81 LEU A N 1
ATOM 641 C CA . LEU A 1 81 ? 21.047 7.072 -18.042 1.00 69.81 81 LEU A CA 1
ATOM 642 C C . LEU A 1 81 ? 20.719 8.455 -17.477 1.00 69.81 81 LEU A C 1
ATOM 644 O O . LEU A 1 81 ? 20.254 8.530 -16.351 1.00 69.81 81 LEU A O 1
ATOM 648 N N . GLU A 1 82 ? 20.843 9.515 -18.279 1.00 70.94 82 GLU A N 1
ATOM 649 C CA . GLU A 1 82 ? 20.510 10.887 -17.863 1.00 70.94 82 GLU A CA 1
ATOM 650 C C . GLU A 1 82 ? 19.057 11.020 -17.378 1.00 70.94 82 GLU A C 1
ATOM 652 O O . GLU A 1 82 ? 18.746 11.814 -16.492 1.00 70.94 82 GLU A O 1
ATOM 657 N N . ARG A 1 83 ? 18.125 10.256 -17.964 1.00 66.50 83 ARG A N 1
ATOM 658 C CA . ARG A 1 83 ? 16.729 10.225 -17.500 1.00 66.50 83 ARG A CA 1
ATOM 659 C C . ARG A 1 83 ? 16.581 9.499 -16.173 1.00 66.50 83 ARG A C 1
ATOM 661 O O . ARG A 1 83 ? 15.796 9.946 -15.346 1.00 66.50 83 ARG A O 1
ATOM 668 N N . VAL A 1 84 ? 17.277 8.378 -16.004 1.00 67.06 84 VAL A N 1
ATOM 669 C CA . VAL A 1 84 ? 17.258 7.604 -14.758 1.00 67.06 84 VAL A CA 1
ATOM 670 C C . VAL A 1 84 ? 17.887 8.414 -13.631 1.00 67.06 84 VAL A C 1
ATOM 672 O O . VAL A 1 84 ? 17.305 8.482 -12.561 1.00 67.06 84 VAL A O 1
ATOM 675 N N . GLU A 1 85 ? 19.006 9.084 -13.890 1.00 71.56 85 GLU A N 1
ATOM 676 C CA . GLU A 1 85 ? 19.683 9.968 -12.941 1.00 71.56 85 GLU A CA 1
ATOM 677 C C . GLU A 1 85 ? 18.756 11.090 -12.466 1.00 71.56 85 GLU A C 1
ATOM 679 O O . GLU A 1 85 ? 18.481 11.178 -11.276 1.00 71.56 85 GLU A O 1
ATOM 684 N N . LYS A 1 86 ? 18.139 11.842 -13.388 1.00 73.75 86 LYS A N 1
ATOM 685 C CA . LYS A 1 86 ? 17.152 12.880 -13.034 1.00 73.75 86 LYS A CA 1
ATOM 686 C C . LYS A 1 86 ? 15.960 12.342 -12.249 1.00 73.75 86 LYS A C 1
ATOM 688 O O . LYS A 1 86 ? 15.372 13.057 -11.444 1.00 73.75 86 LYS A O 1
ATOM 693 N N . LEU A 1 87 ? 15.552 11.104 -12.524 1.00 70.06 87 LEU A N 1
ATOM 694 C CA . LEU A 1 87 ? 14.447 10.465 -11.821 1.00 70.06 87 LEU A CA 1
ATOM 695 C C . LEU A 1 87 ? 14.867 10.054 -10.407 1.00 70.06 87 LEU A C 1
ATOM 697 O O . LEU A 1 87 ? 14.108 10.274 -9.469 1.00 70.06 87 LEU A O 1
ATOM 701 N N . ILE A 1 88 ? 16.078 9.521 -10.242 1.00 71.38 88 ILE A N 1
ATOM 702 C CA . ILE A 1 88 ? 16.649 9.235 -8.926 1.00 71.38 88 ILE A CA 1
ATOM 703 C C . ILE A 1 88 ? 16.785 10.533 -8.136 1.00 71.38 88 ILE A C 1
ATOM 705 O O . ILE A 1 88 ? 16.237 10.584 -7.051 1.00 71.38 88 ILE A O 1
ATOM 709 N N . GLU A 1 89 ? 17.388 11.591 -8.679 1.00 74.25 89 GLU A N 1
ATOM 710 C CA . GLU A 1 89 ? 17.512 12.891 -7.994 1.00 74.25 89 GLU A CA 1
ATOM 711 C C . GLU A 1 89 ? 16.151 13.455 -7.559 1.00 74.25 89 GLU A C 1
ATOM 713 O O . GLU A 1 89 ? 15.992 13.954 -6.446 1.00 74.25 89 GLU A O 1
ATOM 718 N N . LEU A 1 90 ? 15.137 13.351 -8.426 1.00 80.94 90 LEU A N 1
ATOM 719 C CA . LEU A 1 90 ? 13.788 13.827 -8.127 1.00 80.94 90 LEU A CA 1
ATOM 720 C C . LEU A 1 90 ? 13.140 13.055 -6.969 1.00 80.94 90 LEU A C 1
ATOM 722 O O . LEU A 1 90 ? 12.426 13.646 -6.157 1.00 80.94 90 LEU A O 1
ATOM 726 N N . PHE A 1 91 ? 13.344 11.738 -6.918 1.00 73.62 91 PHE A N 1
ATOM 727 C CA . PHE A 1 91 ? 12.689 10.870 -5.942 1.00 73.62 91 PHE A CA 1
ATOM 728 C C . PHE A 1 91 ? 13.562 10.505 -4.736 1.00 73.62 91 PHE A C 1
ATOM 730 O O . PHE A 1 91 ? 13.028 10.025 -3.741 1.00 73.62 91 PHE A O 1
ATOM 737 N N . GLU A 1 92 ? 14.862 10.783 -4.765 1.00 79.19 92 GLU A N 1
ATOM 738 C CA . GLU A 1 92 ? 15.823 10.576 -3.681 1.00 79.19 92 GLU A CA 1
ATOM 739 C C . GLU A 1 92 ? 15.325 11.088 -2.323 1.00 79.19 92 GLU A C 1
ATOM 741 O O . GLU A 1 92 ? 15.338 10.295 -1.375 1.00 79.19 92 GLU A O 1
ATOM 746 N N . PRO A 1 93 ? 14.801 12.328 -2.181 1.00 77.88 93 PRO A N 1
ATOM 747 C CA . PRO A 1 93 ? 14.321 12.792 -0.884 1.00 77.88 93 PRO A CA 1
ATOM 748 C C . PRO A 1 93 ? 13.156 11.958 -0.346 1.00 77.88 93 PRO A C 1
ATOM 750 O O . PRO A 1 93 ? 12.948 11.909 0.859 1.00 77.88 93 PRO A O 1
ATOM 753 N N . PHE A 1 94 ? 12.401 11.280 -1.208 1.00 71.06 94 PHE A N 1
ATOM 754 C CA . PHE A 1 94 ? 11.269 10.442 -0.814 1.00 71.06 94 PHE A CA 1
ATOM 755 C C . PHE A 1 94 ? 11.638 8.965 -0.652 1.00 71.06 94 PHE A C 1
ATOM 757 O O . PHE A 1 94 ? 10.965 8.258 0.087 1.00 71.06 94 PHE A O 1
ATOM 764 N N . ILE A 1 95 ? 12.677 8.499 -1.348 1.00 69.62 95 ILE A N 1
ATOM 765 C CA . ILE A 1 95 ? 13.095 7.092 -1.373 1.00 69.62 95 ILE A CA 1
ATOM 766 C C . ILE A 1 95 ? 14.194 6.807 -0.344 1.00 69.62 95 ILE A C 1
ATOM 768 O O . ILE A 1 95 ? 14.187 5.745 0.270 1.00 69.62 95 ILE A O 1
ATOM 772 N N . LEU A 1 96 ? 15.155 7.717 -0.182 1.00 69.62 96 LEU A N 1
ATOM 773 C CA . LEU A 1 96 ? 16.334 7.499 0.662 1.00 69.62 96 LEU A CA 1
ATOM 774 C C . LEU A 1 96 ? 16.315 8.323 1.948 1.00 69.62 96 LEU A C 1
ATOM 776 O O . LEU A 1 96 ? 16.901 7.897 2.937 1.00 69.62 96 LEU A O 1
ATOM 780 N N . LEU A 1 97 ? 15.686 9.503 1.931 1.00 69.56 97 LEU A N 1
ATOM 781 C CA . LEU A 1 97 ? 15.806 10.463 3.035 1.00 69.56 97 LEU A CA 1
ATOM 782 C C . LEU A 1 97 ? 14.560 10.551 3.923 1.00 69.56 97 LEU A C 1
ATOM 784 O O . LEU A 1 97 ? 14.688 10.900 5.092 1.00 69.56 97 LEU A O 1
ATOM 788 N N . ASN A 1 98 ? 13.376 10.232 3.396 1.00 68.62 98 ASN A N 1
ATOM 789 C CA . ASN A 1 98 ? 12.124 10.307 4.146 1.00 68.62 98 ASN A CA 1
ATOM 790 C C . ASN A 1 98 ? 11.499 8.923 4.329 1.00 68.62 98 ASN A C 1
ATOM 792 O O . ASN A 1 98 ? 10.745 8.444 3.478 1.00 68.62 98 ASN A O 1
ATOM 796 N N . GLU A 1 99 ? 11.744 8.320 5.488 1.00 69.56 99 GLU A N 1
ATOM 797 C CA . GLU A 1 99 ? 10.935 7.203 5.968 1.00 69.56 99 GLU A CA 1
ATOM 798 C C . GLU A 1 99 ? 9.624 7.755 6.536 1.00 69.56 99 GLU A C 1
ATOM 800 O O . GLU A 1 99 ? 9.602 8.495 7.519 1.00 69.56 99 GLU A O 1
ATOM 805 N N . HIS A 1 100 ? 8.515 7.455 5.859 1.00 69.38 100 HIS A N 1
ATOM 806 C CA . HIS A 1 100 ? 7.195 7.882 6.304 1.00 69.38 100 HIS A CA 1
ATOM 807 C C . HIS A 1 100 ? 6.584 6.807 7.199 1.00 69.38 100 HIS A C 1
ATOM 809 O O . HIS A 1 100 ? 6.068 5.800 6.710 1.00 69.38 100 HIS A O 1
ATOM 815 N N . ASP A 1 101 ? 6.572 7.066 8.502 1.00 70.38 101 ASP A N 1
ATOM 816 C CA . ASP A 1 101 ? 5.807 6.268 9.451 1.00 70.38 101 ASP A CA 1
ATOM 817 C C . ASP A 1 101 ? 4.360 6.761 9.500 1.00 70.38 101 ASP A C 1
ATOM 819 O O . ASP A 1 101 ? 4.022 7.765 10.130 1.00 70.38 101 ASP A O 1
ATOM 823 N N . PHE A 1 102 ? 3.474 6.046 8.810 1.00 76.19 102 PHE A N 1
ATOM 824 C CA . PHE A 1 102 ? 2.036 6.283 8.913 1.00 76.19 102 PHE A CA 1
ATOM 825 C C . PHE A 1 102 ? 1.501 5.667 10.201 1.00 76.19 102 PHE A C 1
ATOM 827 O O . PHE A 1 102 ? 1.800 4.507 10.485 1.00 76.19 102 PHE A O 1
ATOM 834 N N . THR A 1 103 ? 0.686 6.408 10.955 1.00 80.50 103 THR A N 1
ATOM 835 C CA . THR A 1 103 ? 0.107 5.948 12.221 1.00 80.50 103 THR A CA 1
ATOM 836 C C . THR A 1 103 ? -1.292 5.367 12.009 1.00 80.50 103 THR A C 1
ATOM 838 O O . THR A 1 103 ? -2.223 6.045 11.583 1.00 80.50 103 THR A O 1
ATOM 841 N N . ALA A 1 104 ? -1.465 4.086 12.341 1.00 85.56 104 ALA A N 1
ATOM 842 C CA . ALA A 1 104 ? -2.734 3.360 12.225 1.00 85.56 104 ALA A CA 1
ATOM 843 C C . ALA A 1 104 ? -3.380 3.036 13.588 1.00 85.56 104 ALA A C 1
ATOM 845 O O . ALA A 1 104 ? -4.312 2.237 13.668 1.00 85.56 104 ALA A O 1
ATOM 846 N N . GLU A 1 105 ? -2.925 3.661 14.676 1.00 85.44 105 GLU A N 1
ATOM 847 C CA . GLU A 1 105 ? -3.410 3.343 16.027 1.00 85.44 105 GLU A CA 1
ATOM 848 C C . GLU A 1 105 ? -4.921 3.531 16.182 1.00 85.44 105 GLU A C 1
ATOM 850 O O . GLU A 1 105 ? -5.592 2.730 16.828 1.00 85.44 105 GLU A O 1
ATOM 855 N N . ASN A 1 106 ? -5.476 4.593 15.594 1.00 88.00 106 ASN A N 1
ATOM 856 C CA . ASN A 1 106 ? -6.889 4.925 15.762 1.00 88.00 106 ASN A CA 1
ATOM 857 C C . ASN A 1 106 ? -7.793 3.876 15.118 1.00 88.00 106 ASN A C 1
ATOM 859 O O . ASN A 1 106 ? -8.821 3.523 15.693 1.00 88.00 106 ASN A O 1
ATOM 863 N N . ILE A 1 107 ? -7.411 3.344 13.953 1.00 87.00 107 ILE A N 1
ATOM 864 C CA . ILE A 1 107 ? -8.184 2.273 13.324 1.00 87.00 107 ILE A CA 1
ATOM 865 C C . ILE A 1 107 ? -7.993 0.944 14.060 1.00 87.00 107 ILE A C 1
ATOM 867 O O . ILE A 1 107 ? -8.954 0.191 14.188 1.00 87.00 107 ILE A O 1
ATOM 871 N N . GLU A 1 108 ? -6.808 0.679 14.615 1.00 85.50 108 GLU A N 1
ATOM 872 C CA . GLU A 1 108 ? -6.559 -0.529 15.406 1.00 85.50 108 GLU A CA 1
ATOM 873 C C . GLU A 1 108 ? -7.398 -0.524 16.696 1.00 85.50 108 GLU A C 1
ATOM 875 O O . GLU A 1 108 ? -8.097 -1.493 16.990 1.00 85.50 108 GLU A O 1
ATOM 880 N N . LYS A 1 109 ? -7.445 0.614 17.405 1.00 86.75 109 LYS A N 1
ATOM 881 C CA . LYS A 1 109 ? -8.326 0.831 18.567 1.00 86.75 109 LYS A CA 1
ATOM 882 C C . LYS A 1 109 ? -9.797 0.606 18.209 1.00 86.75 109 LYS A C 1
ATOM 884 O O . LYS A 1 109 ? -10.512 -0.063 18.952 1.00 86.75 109 LYS A O 1
ATOM 889 N N . LEU A 1 110 ? -10.253 1.137 17.069 1.00 86.44 110 LEU A N 1
ATOM 890 C CA . LEU A 1 110 ? -11.620 0.911 16.593 1.00 86.44 110 LEU A CA 1
ATOM 891 C C . LEU A 1 110 ? -11.884 -0.561 16.254 1.00 86.44 110 LEU A C 1
ATOM 893 O O . LEU A 1 110 ? -12.956 -1.062 16.577 1.00 86.44 110 LEU A O 1
ATOM 897 N N . SER A 1 111 ? -10.914 -1.249 15.651 1.00 84.12 111 SER A N 1
ATOM 898 C CA . SER A 1 111 ? -10.997 -2.677 15.333 1.00 84.12 111 SER A CA 1
ATOM 899 C C . SER A 1 111 ? -11.192 -3.520 16.599 1.00 84.12 111 SER A C 1
ATOM 901 O O . SER A 1 111 ? -12.091 -4.357 16.656 1.00 84.12 111 SER A O 1
A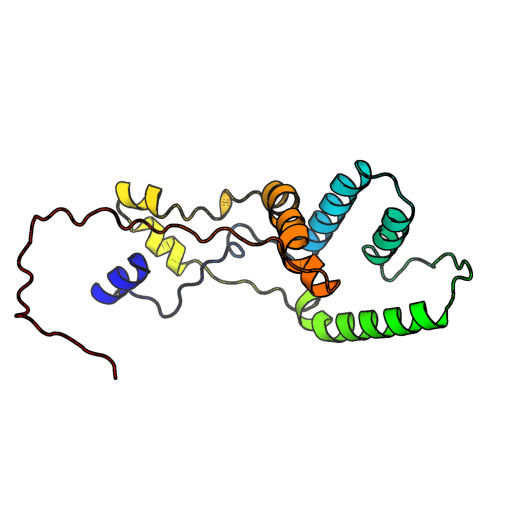TOM 903 N N . TYR A 1 112 ? -10.440 -3.239 17.671 1.00 83.00 112 TYR A N 1
ATOM 904 C CA . TYR A 1 112 ? -10.617 -3.919 18.961 1.00 83.00 112 TYR A CA 1
ATOM 905 C C . TYR A 1 112 ? -11.926 -3.568 19.678 1.00 83.00 112 TYR A C 1
ATOM 907 O O . TYR A 1 112 ? -12.331 -4.303 20.574 1.00 83.00 112 TYR A O 1
ATOM 915 N N . ALA A 1 113 ? -12.593 -2.471 19.321 1.00 83.44 113 ALA A N 1
ATOM 916 C CA . ALA A 1 113 ? -13.890 -2.114 19.892 1.00 83.44 113 ALA A CA 1
ATOM 917 C C . ALA A 1 113 ? -15.066 -2.861 19.234 1.00 83.44 113 ALA A C 1
ATOM 919 O O . ALA A 1 113 ? -16.172 -2.828 19.767 1.00 83.44 113 ALA A O 1
ATOM 920 N N . LEU A 1 114 ? -14.844 -3.533 18.099 1.00 83.12 114 LEU A N 1
ATOM 921 C CA . LEU A 1 114 ? -15.877 -4.314 17.416 1.00 83.12 114 LEU A CA 1
ATOM 922 C C . LEU A 1 114 ? -16.338 -5.504 18.252 1.00 83.12 114 LEU A C 1
ATOM 924 O O . LEU A 1 114 ? -15.553 -6.093 19.007 1.00 83.12 114 LEU A O 1
ATOM 928 N N . VAL A 1 115 ? -17.592 -5.901 18.042 1.00 84.38 115 VAL A N 1
ATOM 929 C CA . VAL A 1 115 ? -18.103 -7.190 18.514 1.00 84.38 115 VAL A CA 1
ATOM 930 C C . VAL A 1 115 ? -17.380 -8.337 17.788 1.00 84.38 115 VAL A C 1
ATOM 932 O O . VAL A 1 115 ? -16.978 -8.155 16.634 1.00 84.38 115 VAL A O 1
ATOM 935 N N . PRO A 1 116 ? -17.159 -9.499 18.432 1.00 80.88 116 PRO A N 1
ATOM 936 C CA . PRO A 1 116 ? -16.401 -10.607 17.843 1.00 80.88 116 PRO A CA 1
ATOM 937 C C . PRO A 1 116 ? -16.878 -11.019 16.445 1.00 80.88 116 PRO A C 1
ATOM 939 O O . PRO A 1 116 ? -16.058 -11.298 15.579 1.00 80.88 116 PRO A O 1
ATOM 942 N N . GLU A 1 117 ? -18.186 -10.969 16.197 1.00 83.25 117 GLU A N 1
ATOM 943 C CA . GLU A 1 117 ? -18.813 -11.348 14.929 1.00 83.25 117 GLU A CA 1
ATOM 944 C C . GLU A 1 117 ? -18.432 -10.407 13.771 1.00 83.25 117 GLU A C 1
ATOM 946 O O . GLU A 1 117 ? -18.345 -10.830 12.617 1.00 83.25 117 GLU A O 1
ATOM 951 N N . GLU A 1 118 ? -18.189 -9.127 14.064 1.00 81.44 118 GLU A N 1
ATOM 952 C CA . GLU A 1 118 ? -17.789 -8.122 13.073 1.00 81.44 118 GLU A CA 1
ATOM 953 C C . GLU A 1 118 ? -16.270 -8.045 12.895 1.00 81.44 118 GLU A C 1
ATOM 955 O O . GLU A 1 118 ? -15.796 -7.623 11.837 1.00 81.44 118 GLU A O 1
ATOM 960 N N . ARG A 1 119 ? -15.491 -8.478 13.897 1.00 78.25 119 ARG A N 1
ATOM 961 C CA . ARG A 1 119 ? -14.021 -8.508 13.812 1.00 78.25 119 ARG A CA 1
ATOM 962 C C . ARG A 1 119 ? -13.545 -9.398 12.678 1.00 78.25 119 ARG A C 1
ATOM 964 O O . ARG A 1 119 ? -12.674 -8.979 11.921 1.00 78.25 119 ARG A O 1
ATOM 971 N N . ASP A 1 120 ? -14.157 -10.567 12.525 1.00 80.69 120 ASP A N 1
ATOM 972 C CA . ASP A 1 120 ? -13.797 -11.520 11.474 1.00 80.69 120 ASP A CA 1
ATOM 973 C C . ASP A 1 120 ? -14.144 -10.994 10.075 1.00 80.69 120 ASP A C 1
ATOM 975 O O . ASP A 1 120 ? -13.426 -11.263 9.116 1.00 80.69 120 ASP A O 1
ATOM 979 N N . GLN A 1 121 ? -15.213 -10.201 9.939 1.00 81.00 121 GLN A N 1
ATOM 980 C CA . GLN A 1 121 ? -15.570 -9.581 8.657 1.00 81.00 121 GLN A CA 1
ATOM 981 C C . GLN A 1 121 ? -14.676 -8.387 8.317 1.00 81.00 121 GLN A C 1
ATOM 983 O O . GLN A 1 121 ? -14.349 -8.171 7.150 1.00 81.00 121 GLN A O 1
ATOM 988 N N . PHE A 1 122 ? -14.302 -7.588 9.319 1.00 82.31 122 PHE A N 1
ATOM 989 C CA . PHE A 1 122 ? -13.424 -6.439 9.122 1.00 82.31 122 PHE A CA 1
ATOM 990 C C . PHE A 1 122 ? -11.967 -6.863 8.885 1.00 82.31 122 PHE A C 1
ATOM 992 O O . PHE A 1 122 ? -11.289 -6.245 8.066 1.00 82.31 122 PHE A O 1
ATOM 999 N N . ALA A 1 123 ? -11.514 -7.920 9.571 1.00 76.31 123 ALA A N 1
ATOM 1000 C CA . ALA A 1 123 ? -10.245 -8.622 9.364 1.00 76.31 123 ALA A CA 1
ATOM 1001 C C . ALA A 1 123 ? -9.015 -7.705 9.213 1.00 76.31 123 ALA A C 1
ATOM 1003 O O . ALA A 1 123 ? -8.163 -7.910 8.347 1.00 76.31 123 ALA A O 1
ATOM 1004 N N . TYR A 1 124 ? -8.908 -6.674 10.054 1.00 80.88 124 TYR A N 1
ATOM 1005 C CA . TYR A 1 124 ? -7.753 -5.777 10.048 1.00 80.88 124 TYR A CA 1
ATOM 1006 C C . TYR A 1 124 ? -6.605 -6.360 10.881 1.00 80.88 124 TYR A C 1
ATOM 10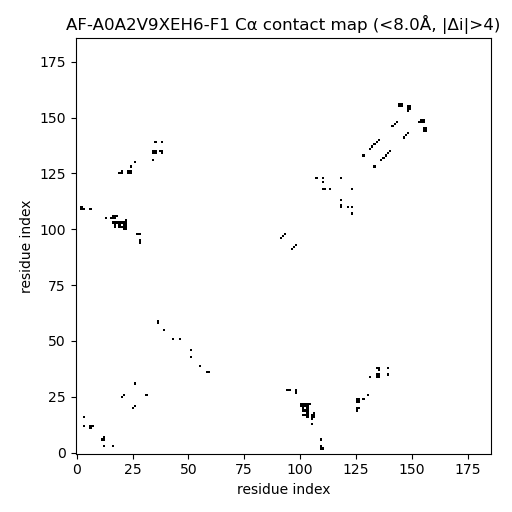08 O O . TYR A 1 124 ? -6.406 -5.975 12.033 1.00 80.88 124 TYR A O 1
ATOM 1016 N N . ASP A 1 125 ? -5.863 -7.301 10.292 1.00 84.19 125 ASP A N 1
ATOM 1017 C CA . ASP A 1 125 ? -4.628 -7.857 10.856 1.00 84.19 125 ASP A CA 1
ATOM 1018 C C . ASP A 1 125 ? -3.424 -7.533 9.961 1.00 84.19 125 ASP A C 1
ATOM 1020 O O . ASP A 1 125 ? -3.044 -8.284 9.061 1.00 84.19 125 ASP A O 1
ATOM 1024 N N . THR A 1 126 ? -2.798 -6.391 10.228 1.00 82.94 126 THR A N 1
ATOM 1025 C CA . THR A 1 126 ? -1.609 -5.918 9.507 1.00 82.94 126 THR A CA 1
ATOM 1026 C C . THR A 1 126 ? -0.352 -6.743 9.793 1.00 82.94 126 THR A C 1
ATOM 1028 O O . THR A 1 126 ? 0.578 -6.738 8.982 1.00 82.94 126 THR A O 1
ATOM 1031 N N . ARG A 1 127 ? -0.300 -7.456 10.926 1.00 84.88 127 ARG A N 1
ATOM 1032 C CA . ARG A 1 127 ? 0.869 -8.249 11.342 1.00 84.88 127 ARG A CA 1
ATOM 1033 C C . ARG A 1 127 ? 0.931 -9.581 10.609 1.00 84.88 127 ARG A C 1
ATOM 1035 O O . ARG A 1 127 ? 2.022 -10.089 10.377 1.00 84.88 127 ARG A O 1
ATOM 1042 N N . SER A 1 128 ? -0.222 -10.115 10.212 1.00 86.88 128 SER A N 1
ATOM 1043 C CA . SER A 1 128 ? -0.304 -11.339 9.408 1.00 86.88 128 SER A CA 1
ATOM 1044 C C . SER A 1 128 ? 0.236 -11.196 7.980 1.00 86.88 128 SER A C 1
ATOM 1046 O O . SER A 1 128 ? 0.451 -12.203 7.304 1.00 86.88 128 SER A O 1
ATOM 1048 N N . LEU A 1 129 ? 0.455 -9.966 7.500 1.00 88.12 129 LEU A N 1
ATOM 1049 C CA . LEU A 1 129 ? 0.918 -9.723 6.139 1.00 88.12 129 LEU A CA 1
ATOM 1050 C C . LEU A 1 129 ? 2.369 -10.191 5.955 1.00 88.12 129 LEU A C 1
ATOM 1052 O O . LEU A 1 129 ? 3.315 -9.543 6.404 1.00 88.12 129 LEU A O 1
ATOM 1056 N N . ASP A 1 130 ? 2.551 -11.282 5.217 1.00 92.00 130 ASP A N 1
ATOM 1057 C CA . ASP A 1 130 ? 3.870 -11.702 4.758 1.00 92.00 130 ASP A CA 1
ATOM 1058 C C . ASP A 1 130 ? 4.293 -10.873 3.538 1.00 92.00 130 ASP A C 1
ATOM 1060 O O . 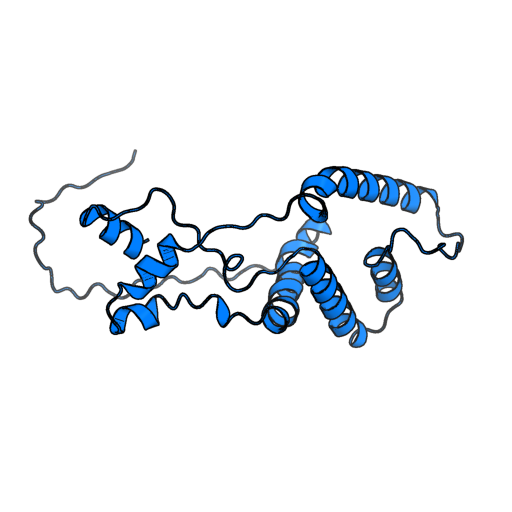ASP A 1 130 ? 3.799 -11.052 2.419 1.00 92.00 130 ASP A O 1
ATOM 1064 N N . TRP A 1 131 ? 5.242 -9.963 3.759 1.00 91.25 131 TRP A N 1
ATOM 1065 C CA . TRP A 1 131 ? 5.809 -9.133 2.702 1.00 91.25 131 TRP A CA 1
ATOM 1066 C C . TRP A 1 131 ? 6.494 -9.932 1.601 1.00 91.25 131 TRP A C 1
ATOM 1068 O O . TRP A 1 131 ? 6.417 -9.529 0.446 1.00 91.25 131 TRP A O 1
ATOM 1078 N N . TRP A 1 132 ? 7.156 -11.047 1.914 1.00 92.25 132 TRP A N 1
ATOM 1079 C CA . TRP A 1 132 ? 7.804 -11.865 0.892 1.00 92.25 132 TRP A CA 1
ATOM 1080 C C . TRP A 1 132 ? 6.760 -12.456 -0.053 1.00 92.25 132 TRP A C 1
ATOM 1082 O O . TRP A 1 132 ? 6.869 -12.297 -1.272 1.00 92.25 132 TRP A O 1
ATOM 1092 N N . GLU A 1 133 ? 5.719 -13.066 0.513 1.00 92.94 133 GLU A N 1
ATOM 1093 C CA . GLU A 1 133 ? 4.626 -13.684 -0.241 1.00 92.94 133 GLU A CA 1
ATOM 1094 C C . GLU A 1 133 ? 3.874 -12.637 -1.065 1.00 92.94 133 GLU A C 1
ATOM 1096 O O . GLU A 1 133 ? 3.757 -12.761 -2.289 1.00 92.94 133 GLU A O 1
ATOM 1101 N N . TYR A 1 134 ? 3.436 -11.556 -0.413 1.00 91.56 134 TYR A N 1
ATOM 1102 C CA . TYR A 1 134 ? 2.734 -10.464 -1.072 1.00 91.56 134 TYR A CA 1
ATOM 1103 C C . TYR A 1 134 ? 3.581 -9.856 -2.190 1.00 91.56 134 TYR A C 1
ATOM 1105 O O . TYR A 1 134 ? 3.111 -9.724 -3.319 1.00 91.56 134 TYR A O 1
ATOM 1113 N N . TRP A 1 135 ? 4.840 -9.510 -1.928 1.00 89.81 135 TRP A N 1
ATOM 1114 C CA . TRP A 1 135 ? 5.644 -8.795 -2.912 1.00 89.81 135 TRP A CA 1
ATOM 1115 C C . TRP A 1 135 ? 5.959 -9.664 -4.129 1.00 89.81 135 TRP A C 1
ATOM 1117 O O . TRP A 1 135 ? 5.789 -9.248 -5.278 1.00 89.81 135 TRP A O 1
ATOM 1127 N N . ILE A 1 136 ? 6.393 -10.899 -3.886 1.00 87.56 136 ILE A N 1
ATOM 1128 C CA . ILE A 1 136 ? 6.915 -11.775 -4.932 1.00 87.56 136 ILE A CA 1
ATOM 1129 C C . ILE A 1 136 ? 5.791 -12.429 -5.729 1.00 87.56 136 ILE A C 1
ATOM 1131 O O . ILE A 1 136 ? 5.905 -12.532 -6.953 1.00 87.56 136 ILE A O 1
ATOM 1135 N N . ASN A 1 137 ? 4.729 -12.882 -5.064 1.00 89.56 137 ASN A N 1
ATOM 1136 C CA . ASN A 1 137 ? 3.685 -13.675 -5.711 1.00 89.56 137 ASN A CA 1
ATOM 1137 C C . ASN A 1 137 ? 2.446 -12.849 -6.079 1.00 89.56 137 ASN A C 1
ATOM 1139 O O . ASN A 1 137 ? 1.678 -13.283 -6.936 1.00 89.56 137 ASN A O 1
ATOM 1143 N N . ILE A 1 138 ? 2.271 -11.649 -5.512 1.00 91.25 138 ILE A N 1
ATOM 1144 C CA . ILE A 1 138 ? 1.112 -10.788 -5.795 1.00 91.25 138 ILE A CA 1
ATOM 1145 C C . ILE A 1 138 ? 1.544 -9.473 -6.455 1.00 91.25 138 ILE A C 1
ATOM 1147 O O . ILE A 1 138 ? 1.140 -9.197 -7.586 1.00 91.25 138 ILE A O 1
ATOM 1151 N N . HIS A 1 139 ? 2.381 -8.672 -5.793 1.00 88.44 139 HIS A N 1
ATOM 1152 C CA . HIS A 1 139 ? 2.701 -7.304 -6.203 1.00 88.44 139 HIS A CA 1
ATOM 1153 C C . HIS A 1 139 ? 3.458 -7.241 -7.536 1.00 88.44 139 HIS A C 1
ATOM 1155 O O . HIS A 1 139 ? 2.979 -6.636 -8.496 1.00 88.44 139 HIS A O 1
ATOM 1161 N N . ILE A 1 140 ? 4.612 -7.906 -7.641 1.00 84.56 140 ILE A N 1
ATOM 1162 C CA . ILE A 1 140 ? 5.433 -7.893 -8.862 1.00 84.56 140 ILE A CA 1
ATOM 1163 C C . ILE A 1 140 ? 4.689 -8.505 -10.066 1.00 84.56 140 ILE A C 1
ATOM 1165 O O . ILE A 1 140 ? 4.710 -7.905 -11.148 1.00 84.56 140 ILE A O 1
ATOM 1169 N N . PRO A 1 141 ? 3.977 -9.643 -9.934 1.00 88.00 141 PRO A N 1
ATOM 1170 C CA . PRO A 1 141 ? 3.120 -10.149 -11.005 1.00 88.00 141 PRO A CA 1
ATOM 1171 C C . PRO A 1 141 ? 2.012 -9.171 -11.413 1.00 88.00 141 PRO A C 1
ATOM 1173 O O . PRO A 1 141 ? 1.754 -9.009 -12.608 1.00 88.00 141 PRO A O 1
ATOM 1176 N N . ALA A 1 142 ? 1.386 -8.477 -10.455 1.00 86.12 142 ALA A N 1
ATOM 1177 C CA . ALA A 1 142 ? 0.374 -7.469 -10.750 1.00 86.12 142 ALA A CA 1
ATOM 1178 C C . ALA A 1 142 ? 0.955 -6.289 -11.542 1.00 86.12 142 ALA A C 1
ATOM 1180 O O . ALA A 1 142 ? 0.365 -5.900 -12.549 1.00 86.12 142 ALA A O 1
ATOM 1181 N N . LEU A 1 143 ? 2.129 -5.769 -11.165 1.00 82.56 143 LEU A N 1
ATOM 1182 C CA . LEU A 1 143 ? 2.798 -4.699 -11.918 1.00 82.56 143 LEU A CA 1
ATOM 1183 C C . LEU A 1 143 ? 3.088 -5.118 -13.360 1.00 82.56 143 LEU A C 1
ATOM 1185 O O . LEU A 1 143 ? 2.839 -4.360 -14.296 1.00 82.56 143 LEU A O 1
ATOM 1189 N N . ARG A 1 144 ? 3.553 -6.350 -13.567 1.00 80.31 144 ARG A N 1
ATOM 1190 C CA . ARG A 1 144 ? 3.823 -6.879 -14.912 1.00 80.31 144 ARG A CA 1
ATOM 1191 C C . ARG A 1 144 ? 2.574 -7.010 -15.766 1.00 80.31 144 ARG A C 1
ATOM 1193 O O . ARG A 1 144 ? 2.653 -6.829 -16.977 1.00 80.31 144 ARG A O 1
ATOM 1200 N N . ARG A 1 145 ? 1.439 -7.327 -15.146 1.00 82.12 145 ARG A N 1
ATOM 1201 C CA . ARG A 1 145 ? 0.162 -7.470 -15.846 1.00 82.12 145 ARG A CA 1
ATOM 1202 C C . ARG A 1 145 ? -0.501 -6.127 -16.137 1.00 82.12 145 ARG A C 1
ATOM 1204 O O . ARG A 1 145 ? -1.074 -5.963 -17.208 1.00 82.12 145 ARG A O 1
ATOM 1211 N N . TRP A 1 146 ? -0.434 -5.183 -15.200 1.00 83.88 146 TRP A N 1
ATOM 1212 C CA . TRP A 1 146 ? -1.281 -3.985 -15.218 1.00 83.88 146 TRP A CA 1
ATOM 1213 C C . TRP A 1 146 ? -0.528 -2.668 -15.412 1.00 83.88 146 TRP A C 1
ATOM 1215 O O . TRP A 1 146 ? -1.127 -1.694 -15.857 1.00 83.88 146 TRP A O 1
ATOM 1225 N N . THR A 1 147 ? 0.766 -2.616 -15.104 1.00 78.44 147 THR A N 1
ATOM 1226 C CA . THR A 1 147 ? 1.545 -1.368 -15.109 1.00 78.44 147 THR A CA 1
ATOM 1227 C C . THR A 1 147 ? 2.594 -1.363 -16.213 1.00 78.44 147 THR A C 1
ATOM 1229 O O . THR A 1 147 ? 2.665 -0.419 -16.995 1.00 78.44 147 THR A O 1
ATOM 1232 N N . TYR A 1 148 ? 3.386 -2.428 -16.330 1.00 76.75 148 TYR A N 1
ATOM 1233 C CA . TYR A 1 148 ? 4.466 -2.499 -17.317 1.00 76.75 148 TYR A CA 1
ATOM 1234 C C . TYR A 1 148 ? 3.985 -2.393 -18.768 1.00 76.75 148 TYR A C 1
ATOM 1236 O O . TYR A 1 148 ? 4.651 -1.692 -19.527 1.00 76.75 148 TYR A O 1
ATOM 1244 N N . PRO A 1 149 ? 2.837 -2.977 -19.178 1.00 79.12 149 PRO A N 1
ATOM 1245 C CA . PRO A 1 149 ? 2.355 -2.797 -20.541 1.00 79.12 149 PRO A CA 1
ATOM 1246 C C . PRO A 1 149 ? 2.100 -1.324 -20.864 1.00 79.12 149 PRO A C 1
ATOM 1248 O O . PRO A 1 149 ? 2.499 -0.873 -21.929 1.00 79.12 149 PRO A O 1
ATOM 1251 N N . LEU A 1 150 ? 1.550 -0.546 -19.925 1.00 72.62 150 LEU A N 1
ATOM 1252 C CA . LEU A 1 150 ? 1.306 0.887 -20.125 1.00 72.62 150 LEU A CA 1
ATOM 1253 C 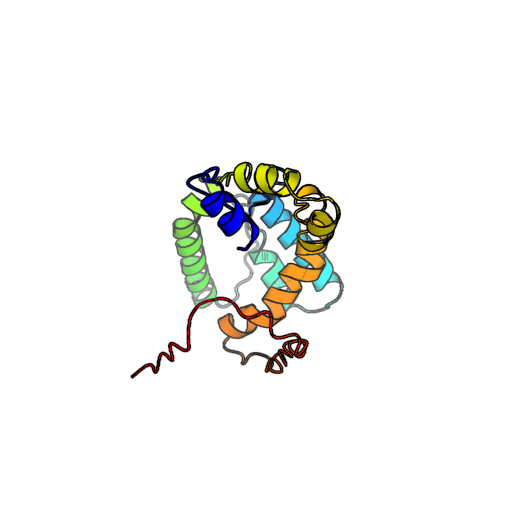C . LEU A 1 150 ? 2.609 1.668 -20.325 1.00 72.62 150 LEU A C 1
ATOM 1255 O O . LEU A 1 150 ? 2.696 2.490 -21.232 1.00 72.62 150 LEU A O 1
ATOM 1259 N N . ILE A 1 151 ? 3.627 1.383 -19.508 1.00 69.31 151 ILE A N 1
ATOM 1260 C CA . ILE A 1 151 ? 4.945 2.030 -19.604 1.00 69.31 151 ILE A CA 1
ATOM 1261 C C . ILE A 1 151 ? 5.636 1.664 -20.927 1.00 69.31 151 ILE A C 1
ATOM 1263 O O . ILE A 1 151 ? 6.301 2.495 -21.541 1.00 69.31 151 ILE A O 1
ATOM 1267 N N . GLU A 1 152 ? 5.458 0.427 -21.390 1.00 72.38 152 GLU A N 1
ATOM 1268 C CA . GLU A 1 152 ? 6.037 -0.087 -22.634 1.00 72.38 152 GLU A CA 1
ATOM 1269 C C . GLU A 1 152 ? 5.181 0.222 -23.881 1.00 72.38 152 GLU A C 1
ATOM 1271 O O . GLU A 1 152 ? 5.548 -0.175 -24.986 1.00 72.38 152 GLU A O 1
ATOM 1276 N N . GLY A 1 153 ? 4.049 0.923 -23.729 1.00 74.81 153 GLY A N 1
ATOM 1277 C CA . GLY A 1 153 ? 3.142 1.279 -24.828 1.00 74.81 153 GLY A CA 1
ATOM 1278 C C . GLY A 1 153 ? 2.336 0.106 -25.403 1.00 74.81 153 GLY A C 1
ATOM 1279 O O . GLY A 1 153 ? 1.836 0.188 -26.524 1.00 74.81 153 GLY A O 1
ATOM 1280 N N . ARG A 1 154 ? 2.216 -0.996 -24.658 1.00 75.75 154 ARG A N 1
ATOM 1281 C CA . ARG A 1 154 ? 1.430 -2.187 -25.005 1.00 75.75 154 ARG A CA 1
ATOM 1282 C C . ARG A 1 154 ? 0.009 -2.090 -24.422 1.00 75.75 154 ARG A C 1
ATOM 1284 O O . ARG A 1 154 ? -0.158 -1.610 -23.300 1.00 75.75 154 ARG A O 1
ATOM 1291 N N . PRO A 1 155 ? -1.026 -2.562 -25.141 1.00 82.50 155 PRO A N 1
ATOM 1292 C CA . PRO A 1 155 ? -2.389 -2.574 -24.618 1.00 82.50 155 PRO A CA 1
ATOM 1293 C C . PRO A 1 155 ? -2.515 -3.528 -23.421 1.00 82.50 155 PRO A C 1
ATOM 1295 O O . PRO A 1 155 ? -1.870 -4.577 -23.378 1.00 82.50 155 PRO A O 1
ATOM 1298 N N . LEU A 1 156 ? -3.360 -3.161 -22.455 1.00 82.00 156 LEU A N 1
ATOM 1299 C CA . LEU A 1 156 ? -3.680 -4.009 -21.307 1.00 82.00 156 LEU A CA 1
ATOM 1300 C C . LEU A 1 156 ? -4.624 -5.144 -21.695 1.00 82.00 156 LEU A C 1
ATOM 1302 O O . LEU A 1 156 ? -5.471 -4.990 -22.577 1.00 82.00 156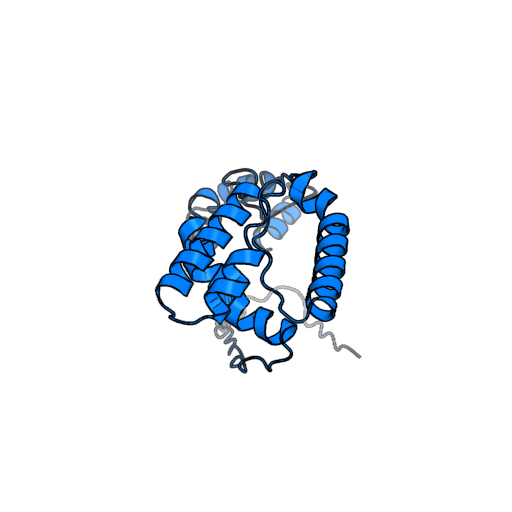 LEU A O 1
ATOM 1306 N N . GLU A 1 157 ? -4.529 -6.264 -20.979 1.00 78.88 157 GLU A N 1
ATOM 1307 C CA . GLU A 1 157 ? -5.552 -7.303 -21.064 1.00 78.88 157 GLU A CA 1
ATOM 1308 C C . GLU A 1 157 ? -6.913 -6.730 -20.629 1.00 78.88 157 GLU A C 1
ATOM 1310 O O . GLU A 1 157 ? -7.004 -6.107 -19.563 1.00 78.88 157 GLU A O 1
ATOM 1315 N N . PRO A 1 158 ? -7.986 -6.930 -21.415 1.00 74.44 158 PRO A N 1
ATOM 1316 C CA . PRO A 1 158 ? -9.307 -6.450 -21.048 1.00 74.44 158 PRO A CA 1
ATOM 1317 C C . PRO A 1 158 ? -9.768 -7.152 -19.771 1.00 74.44 158 PRO A C 1
ATOM 1319 O O . PRO A 1 158 ? -9.909 -8.374 -19.713 1.00 74.44 158 PRO A O 1
ATOM 1322 N N . ARG A 1 159 ? -10.008 -6.362 -18.722 1.00 71.88 159 ARG A N 1
ATOM 1323 C CA . ARG A 1 159 ? -10.566 -6.872 -17.473 1.00 71.88 159 ARG A CA 1
ATOM 1324 C C . ARG A 1 159 ? -12.055 -7.162 -17.690 1.00 71.88 159 ARG A C 1
ATOM 1326 O O . ARG A 1 159 ? -12.781 -6.232 -18.046 1.00 71.88 159 ARG A O 1
ATOM 1333 N N . PRO A 1 160 ? -12.541 -8.391 -17.439 1.00 76.12 160 PRO A N 1
ATOM 1334 C CA . PRO A 1 160 ? -13.972 -8.645 -17.476 1.00 76.12 160 PRO A CA 1
ATOM 1335 C C . PRO A 1 160 ? -14.662 -7.751 -16.430 1.00 76.12 160 PRO A C 1
ATOM 1337 O O . PRO A 1 160 ? -14.158 -7.637 -15.302 1.00 76.12 160 PRO A O 1
ATOM 1340 N N . PRO A 1 161 ? -15.773 -7.078 -16.780 1.00 73.44 161 PRO A N 1
ATOM 1341 C CA . PRO A 1 161 ? -16.492 -6.233 -15.839 1.00 73.44 161 PRO A CA 1
ATOM 1342 C C . PRO A 1 161 ? -16.904 -7.061 -14.622 1.00 73.44 161 PRO A C 1
ATOM 1344 O O . PRO A 1 161 ? -17.369 -8.195 -14.742 1.00 73.44 161 PRO A O 1
ATOM 1347 N N . ARG A 1 162 ? -16.688 -6.508 -13.424 1.00 73.75 162 ARG A N 1
ATOM 1348 C CA . ARG A 1 162 ? -17.112 -7.162 -12.185 1.00 73.75 162 ARG A CA 1
ATOM 1349 C C . ARG A 1 162 ? -18.636 -7.120 -12.149 1.00 73.75 162 ARG A C 1
ATOM 1351 O O . ARG A 1 162 ? -19.208 -6.041 -12.021 1.00 73.75 162 ARG A O 1
ATOM 1358 N N . THR A 1 163 ? -19.281 -8.276 -12.247 1.00 69.50 163 THR A N 1
ATOM 1359 C CA . THR A 1 163 ? -20.725 -8.382 -12.034 1.00 69.50 163 THR A CA 1
ATOM 1360 C C . THR A 1 163 ? -20.990 -8.194 -10.546 1.00 69.50 163 THR A C 1
ATOM 1362 O O . THR A 1 163 ? -20.818 -9.114 -9.750 1.00 69.50 163 THR A O 1
ATOM 1365 N N . PHE A 1 164 ? -21.334 -6.973 -10.151 1.00 67.12 164 PHE A N 1
ATOM 1366 C CA . PHE A 1 164 ? -21.758 -6.681 -8.791 1.00 67.12 164 PHE A CA 1
ATOM 1367 C C . PHE A 1 164 ? -23.233 -7.062 -8.656 1.00 67.12 164 PHE A C 1
ATOM 1369 O O . PHE A 1 164 ? -24.111 -6.350 -9.136 1.00 67.12 164 PHE A O 1
ATOM 1376 N N . GLN A 1 165 ? -23.499 -8.214 -8.046 1.00 66.00 165 GLN A N 1
ATOM 1377 C CA . GLN A 1 165 ? -24.843 -8.583 -7.617 1.00 66.00 165 GLN A CA 1
ATOM 1378 C C . GLN A 1 165 ? -25.024 -8.069 -6.191 1.00 66.00 165 GLN A C 1
ATOM 1380 O O . GLN A 1 165 ? -24.439 -8.609 -5.254 1.00 66.00 165 GLN A O 1
ATOM 1385 N N . LEU A 1 166 ? -25.816 -7.006 -6.028 1.00 59.91 166 LEU A N 1
ATOM 1386 C CA . LEU A 1 166 ? -26.424 -6.729 -4.730 1.00 59.91 166 LEU A CA 1
ATOM 1387 C C . LEU A 1 166 ? -27.292 -7.938 -4.384 1.00 59.91 166 LEU A C 1
ATOM 1389 O O . LEU A 1 166 ? -28.127 -8.339 -5.197 1.00 59.91 166 LEU A O 1
ATOM 1393 N N . ALA A 1 167 ? -27.079 -8.521 -3.203 1.00 59.19 167 ALA A N 1
ATOM 1394 C CA . ALA A 1 167 ? -28.017 -9.495 -2.665 1.00 59.19 167 ALA A CA 1
ATOM 1395 C C . ALA A 1 167 ? -29.428 -8.881 -2.725 1.00 59.19 167 ALA A C 1
ATOM 1397 O O . ALA A 1 167 ? -29.562 -7.682 -2.442 1.00 59.19 167 ALA A O 1
ATOM 1398 N N . PRO A 1 168 ? -30.456 -9.643 -3.140 1.00 55.00 168 PRO A N 1
ATOM 1399 C CA . PRO A 1 168 ? -31.813 -9.127 -3.152 1.00 55.00 168 PRO A CA 1
ATOM 1400 C C . PRO A 1 168 ? -32.118 -8.596 -1.754 1.00 55.00 168 PRO A C 1
ATOM 1402 O O . PRO A 1 168 ? -31.865 -9.276 -0.758 1.00 55.00 168 PRO A O 1
ATOM 1405 N N . ALA A 1 169 ? -32.587 -7.351 -1.684 1.00 53.31 169 ALA A N 1
ATOM 1406 C CA . ALA A 1 169 ? -33.116 -6.819 -0.445 1.00 53.31 169 ALA A CA 1
ATOM 1407 C C . ALA A 1 169 ? -34.207 -7.791 0.004 1.00 53.31 169 ALA A C 1
ATOM 1409 O O . ALA A 1 169 ? -35.177 -7.985 -0.728 1.00 53.31 169 ALA A O 1
ATOM 1410 N N . ASN A 1 170 ? -34.029 -8.444 1.154 1.00 46.66 170 ASN A N 1
ATOM 1411 C CA . ASN A 1 170 ? -35.141 -9.142 1.780 1.00 46.66 170 ASN A CA 1
ATOM 1412 C C . ASN A 1 170 ? -36.271 -8.113 1.901 1.00 46.66 170 ASN A C 1
ATOM 1414 O O . ASN A 1 170 ? -36.081 -7.060 2.512 1.00 46.66 170 ASN A O 1
ATOM 1418 N N . GLU A 1 171 ? -37.409 -8.393 1.268 1.00 47.00 171 GLU A N 1
ATOM 1419 C CA . GLU A 1 171 ? -38.601 -7.538 1.194 1.00 47.00 171 GLU A CA 1
ATOM 1420 C C . GLU A 1 171 ? -39.308 -7.364 2.553 1.00 47.00 171 GLU A C 1
ATOM 1422 O O . GLU A 1 171 ? -40.488 -7.035 2.610 1.00 47.00 171 GLU A O 1
ATOM 1427 N N . ASP A 1 172 ? -38.599 -7.518 3.670 1.00 42.34 172 ASP A N 1
ATOM 1428 C CA . ASP A 1 172 ? -39.091 -7.088 4.969 1.00 42.34 172 ASP A CA 1
ATOM 1429 C C . ASP A 1 172 ? -38.832 -5.587 5.092 1.00 42.34 172 ASP A C 1
ATOM 1431 O O . ASP A 1 172 ? -37.853 -5.112 5.671 1.00 42.34 172 ASP A O 1
ATOM 1435 N N . THR A 1 173 ? -39.731 -4.817 4.482 1.00 36.44 173 THR A N 1
ATOM 1436 C CA . THR A 1 173 ? -39.814 -3.365 4.620 1.00 36.44 173 THR A CA 1
ATOM 1437 C C . THR A 1 173 ? -39.992 -2.984 6.092 1.00 36.44 173 THR A C 1
ATOM 1439 O O . THR A 1 173 ? -41.114 -2.820 6.575 1.00 36.44 173 THR A O 1
ATOM 1442 N N . ILE A 1 174 ? -38.896 -2.786 6.822 1.00 40.38 174 ILE A N 1
ATOM 1443 C CA . ILE A 1 174 ? -38.925 -2.005 8.057 1.00 40.38 174 ILE A CA 1
ATOM 1444 C C . ILE A 1 174 ? -39.151 -0.557 7.622 1.00 40.38 174 ILE A C 1
ATOM 1446 O O . ILE A 1 174 ? -38.290 0.067 7.002 1.00 40.38 174 ILE A O 1
ATOM 1450 N N . ARG A 1 175 ? -40.347 -0.029 7.901 1.00 36.31 175 ARG A N 1
ATOM 1451 C CA . ARG A 1 175 ? -40.709 1.368 7.631 1.00 36.31 175 ARG A CA 1
ATOM 1452 C C . ARG A 1 175 ? -39.794 2.294 8.436 1.00 36.31 175 ARG A C 1
ATOM 1454 O O . ARG A 1 175 ? -40.081 2.604 9.588 1.00 36.31 175 ARG A O 1
ATOM 1461 N N . THR A 1 176 ? -38.709 2.766 7.837 1.00 41.44 176 THR A N 1
ATOM 1462 C CA . THR A 1 176 ? -37.973 3.918 8.362 1.00 41.44 176 THR A CA 1
ATOM 1463 C C . THR A 1 176 ? -38.805 5.174 8.116 1.00 41.44 176 THR A C 1
ATOM 1465 O O . THR A 1 176 ? -39.239 5.427 6.993 1.00 41.44 176 THR A O 1
ATOM 1468 N N . GLY A 1 177 ? -39.074 5.924 9.187 1.00 45.16 177 GLY A N 1
ATOM 1469 C CA . GLY A 1 177 ? -40.017 7.045 9.258 1.00 45.16 177 GLY A CA 1
ATOM 1470 C C . GLY A 1 177 ? -39.610 8.316 8.509 1.00 45.16 177 GLY A C 1
ATOM 1471 O O . GLY A 1 177 ? -39.621 9.397 9.088 1.00 45.16 177 GLY A O 1
ATOM 1472 N N . THR A 1 178 ? -39.286 8.216 7.224 1.00 49.25 178 THR A N 1
ATOM 1473 C CA . THR A 1 178 ? -39.152 9.367 6.329 1.00 49.25 178 THR A CA 1
ATOM 1474 C C . THR A 1 178 ? -39.995 9.123 5.079 1.00 49.25 178 THR A C 1
ATOM 1476 O O . THR A 1 178 ? -39.642 8.370 4.176 1.00 49.25 178 THR A O 1
ATOM 1479 N N . ASN A 1 179 ? -41.170 9.754 5.057 1.00 44.75 179 ASN A N 1
ATOM 1480 C CA . ASN A 1 179 ? -42.148 9.685 3.974 1.00 44.75 179 ASN A CA 1
ATOM 1481 C C . ASN A 1 179 ? -41.573 10.213 2.643 1.00 44.75 179 ASN A C 1
ATOM 1483 O O . ASN A 1 179 ? -41.693 11.395 2.338 1.00 44.75 179 ASN A O 1
ATOM 1487 N N . GLY A 1 180 ? -41.005 9.323 1.826 1.00 52.03 180 GLY A N 1
ATOM 1488 C CA . GLY A 1 180 ? -41.065 9.421 0.362 1.00 52.03 180 GLY A CA 1
ATOM 1489 C C . GLY A 1 180 ? -40.348 10.594 -0.317 1.00 52.03 180 GLY A C 1
ATOM 1490 O O . GLY A 1 180 ? -40.860 11.104 -1.311 1.00 52.03 180 GLY A O 1
ATOM 1491 N N . ALA A 1 181 ? -39.165 11.013 0.137 1.00 37.19 181 ALA A N 1
ATOM 1492 C CA . ALA A 1 181 ? -38.369 11.981 -0.626 1.00 37.19 181 ALA A CA 1
ATOM 1493 C C . ALA A 1 181 ? -37.604 11.293 -1.777 1.00 37.19 181 ALA A C 1
ATOM 1495 O O . ALA A 1 181 ? -36.721 10.469 -1.547 1.00 37.19 181 ALA A O 1
ATOM 1496 N N . THR A 1 182 ? -37.937 11.648 -3.021 1.00 31.73 182 THR A N 1
ATOM 1497 C CA . THR A 1 182 ? -37.225 11.240 -4.246 1.00 31.73 182 THR A CA 1
ATOM 1498 C C . THR A 1 182 ? -36.293 12.365 -4.694 1.00 31.73 182 THR A C 1
ATOM 1500 O O . THR A 1 182 ? -36.758 13.458 -5.005 1.00 31.73 182 THR A O 1
ATOM 1503 N N . TRP A 1 183 ? -34.986 12.106 -4.778 1.00 33.59 183 TRP A N 1
ATOM 1504 C CA . TRP A 1 183 ? -34.037 13.032 -5.404 1.00 33.59 183 TRP A CA 1
ATOM 1505 C C . TRP A 1 183 ? -33.812 12.630 -6.864 1.00 33.59 183 TRP A C 1
ATOM 1507 O O . TRP A 1 183 ? -33.386 11.511 -7.146 1.00 33.59 183 TRP A O 1
ATOM 1517 N N . ARG A 1 184 ? -34.108 13.543 -7.796 1.00 30.86 184 ARG A N 1
ATOM 1518 C CA . ARG A 1 184 ? -33.668 13.464 -9.195 1.00 30.86 184 ARG A CA 1
ATOM 1519 C C . ARG A 1 184 ? -32.469 14.394 -9.355 1.00 30.86 184 ARG A C 1
ATOM 1521 O O . ARG A 1 184 ? -32.578 15.568 -9.016 1.00 30.86 184 ARG A O 1
ATOM 1528 N N . TYR A 1 185 ? -31.352 13.871 -9.848 1.00 34.69 185 TYR A N 1
ATOM 1529 C CA . TYR A 1 185 ? -30.237 14.700 -10.301 1.00 34.69 185 TYR A CA 1
ATOM 1530 C C . TYR A 1 185 ? -30.562 15.247 -11.696 1.00 34.69 185 TYR A C 1
ATOM 1532 O O . TYR A 1 185 ? -30.987 14.481 -12.565 1.00 34.69 185 TYR A O 1
ATOM 1540 N N . SER A 1 186 ? -30.393 16.559 -11.865 1.00 44.22 186 SER A N 1
ATOM 1541 C CA . SER A 1 186 ? -30.276 17.225 -13.167 1.00 44.22 186 SER A CA 1
ATOM 1542 C C . SER A 1 186 ? -28.844 17.135 -13.676 1.00 44.22 186 SER A C 1
ATOM 1544 O O . SER A 1 186 ? -27.930 17.170 -12.818 1.00 44.22 186 SER A O 1
#

Secondary structure (DSSP, 8-state):
-HHHHHHHHTT---S-----STTTS---HHHHHHHHHHHHHHHHTT---HHHHHHHTTTT--TTPPP----S-HHHHHHHHHHHHHHHHHHHIIIII-------HHHHHHHHHS-HHHHHHH---STT--HHHIIIIIIHHHHHHHTHHHHTTPPPPPPPP----PPPPPS-----S----PPPP-

Foldseek 3Di:
DVLQVVCVVVVNHDPDADQDLLVPNNCALVNVLVLVLVLLCVVCVPPDDPVSVVVNVVSDPPVDDDDDDDDDPVVVVVVVVVVVVVVCVVCVCVRPVDDDRDDRVRVVVSLVVDDPVVNVVVVSDSNPDDPNCCVNVPVVVCCVQPPVCVVVVHDHDDDDDPPDDDDPDPPPPPDDPDPDDDDDDD

Radius of gyration: 24.59 Å; Cα contacts (8 Å, |Δi|>4): 94; chains: 1; bounding box: 75×37×49 Å

pLDDT: mean 70.35, std 16.96, range [30.86, 92.94]

Solvent-accessible surface area (backbone atoms only — not comparable to full-atom values): 11940 Å² total; per-residue (Å²): 110,69,69,60,52,51,29,49,74,69,71,69,56,71,100,64,73,43,92,52,36,45,75,77,47,61,77,52,60,69,56,49,49,50,48,51,54,48,34,49,52,63,56,48,76,75,48,94,55,76,69,57,58,59,54,60,60,66,79,60,70,60,98,79,69,88,77,88,87,71,94,61,76,56,71,63,56,48,59,49,46,57,50,51,49,55,48,45,66,70,41,36,62,60,62,76,70,44,85,79,80,46,70,23,62,58,43,51,55,52,52,71,66,45,57,76,80,52,37,69,74,66,57,87,58,54,69,78,63,53,61,68,57,44,42,44,72,45,48,52,53,46,40,59,60,69,45,47,29,60,77,70,74,40,83,67,78,84,74,77,79,80,83,80,74,76,75,78,74,74,86,73,78,75,83,68,96,64,92,80,85,81,86,80,86,130

Sequence (186 aa):
MTLIAAAVMERRHEPLYQLATSVTNPCDMGRSIELTSLAHRKHYRAQEGLESWLRLRFDAISVSSPLPLKRAPLVKTERNLERVEKLIELFEPFILLNEHDFTAENIEKLSYALVPEERDQFAYDTRSLDWWEYWINIHIPALRRWTYPLIEGRPLEPRPPRTFQLAPANEDTIRTGTNGATWRYS

Mean predicted aligned error: 14.82 Å